Protein AF-A0A0F9YJC2-F1 (afdb_monomer)

Secondary structure (DSSP, 8-state):
---------------------HHHHHHHHHHHHHHHHHHHHHHHHHHHHHHHHGGGG---BTT-TTSEEEE-SSPPTTS--EEEE--STTEEEEETTEEEEESSTTPPPBS-GGGG---------------------------------------------------------------HHHHHHHHHHHHHHHHHHHHH-

Solvent-accessible surface area (backbone atoms only — not comparable to full-atom values): 13022 Å² total; per-residue (Å²): 135,88,84,81,81,82,76,80,77,80,81,77,83,77,82,78,85,66,91,70,58,65,70,58,54,52,54,52,51,52,52,54,53,50,54,52,49,52,54,53,52,54,52,57,57,50,59,66,51,49,62,65,56,63,53,68,75,38,77,64,31,81,72,35,96,87,41,37,32,28,15,46,80,75,46,43,101,85,48,42,49,42,76,46,68,31,72,42,54,44,43,71,49,72,37,93,90,46,65,32,20,8,53,35,59,75,37,65,67,31,73,57,59,73,66,23,60,62,74,69,75,72,78,72,78,74,77,78,78,78,79,80,77,83,82,83,82,86,91,80,91,78,91,77,93,77,92,75,83,88,76,84,71,81,76,72,79,75,71,75,66,76,72,72,74,72,71,73,67,64,65,73,70,74,76,71,61,66,50,70,68,56,55,50,53,54,51,53,52,52,51,54,52,53,52,53,52,63,74,72,107

Structure (mmCIF, N/CA/C/O backbone):
data_AF-A0A0F9YJC2-F1
#
_entry.id   AF-A0A0F9YJC2-F1
#
loop_
_atom_site.group_PDB
_atom_site.id
_atom_site.type_symbol
_atom_site.label_atom_id
_atom_site.label_alt_id
_atom_site.label_comp_id
_atom_site.label_asym_id
_atom_site.label_entity_id
_atom_site.label_seq_id
_atom_site.pdbx_PDB_ins_code
_atom_site.Cartn_x
_atom_site.Cartn_y
_atom_site.Cartn_z
_atom_site.occupancy
_atom_site.B_iso_or_equiv
_atom_site.auth_s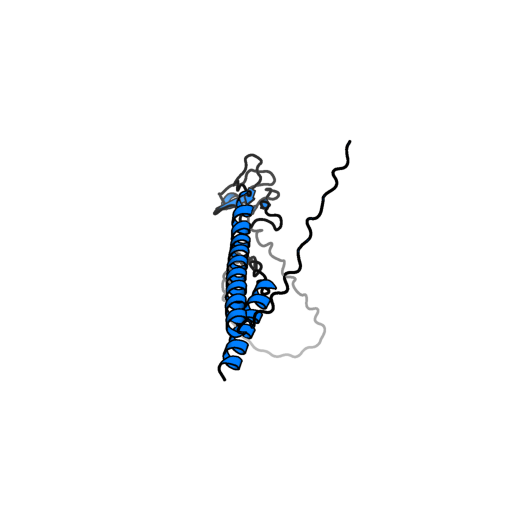eq_id
_atom_site.auth_comp_id
_atom_site.auth_asym_id
_atom_site.auth_atom_id
_atom_site.pdbx_PDB_model_num
ATOM 1 N N . MET A 1 1 ? 2.349 40.449 -38.407 1.00 47.16 1 MET A N 1
ATOM 2 C CA . MET A 1 1 ? 3.216 39.390 -37.856 1.00 47.16 1 MET A CA 1
ATOM 3 C C . MET A 1 1 ? 3.687 38.580 -39.053 1.00 47.16 1 MET A C 1
ATOM 5 O O . MET A 1 1 ? 2.818 38.094 -39.764 1.00 47.16 1 MET A O 1
ATOM 9 N N . PRO A 1 2 ? 4.987 38.616 -39.384 1.00 58.81 2 PRO A N 1
ATOM 10 C CA . PRO A 1 2 ? 5.524 38.065 -40.627 1.00 58.81 2 PRO A CA 1
ATOM 11 C C . PRO A 1 2 ? 5.587 36.533 -40.594 1.00 58.81 2 PRO A C 1
ATOM 13 O O . PRO A 1 2 ? 5.955 35.943 -39.582 1.00 58.81 2 PRO A O 1
ATOM 16 N N . GLU A 1 3 ? 5.196 35.924 -41.710 1.00 63.66 3 GLU A N 1
ATOM 17 C CA . GLU A 1 3 ? 5.198 34.487 -41.974 1.00 63.66 3 GLU A CA 1
ATOM 18 C C . GLU A 1 3 ? 6.605 34.063 -42.415 1.00 63.66 3 GLU A C 1
ATOM 20 O O . GLU A 1 3 ? 7.085 34.497 -43.462 1.00 63.66 3 GLU A O 1
ATOM 25 N N . GLU A 1 4 ? 7.292 33.252 -41.606 1.00 67.38 4 GLU A N 1
ATOM 26 C CA . GLU A 1 4 ? 8.588 32.688 -41.987 1.00 67.38 4 GLU A CA 1
ATOM 27 C C . GLU A 1 4 ? 8.401 31.383 -42.766 1.00 67.38 4 GLU A C 1
ATOM 29 O O . GLU A 1 4 ? 7.900 30.372 -42.272 1.00 67.38 4 GLU A O 1
ATOM 34 N N . GLU A 1 5 ? 8.814 31.444 -44.026 1.00 65.44 5 GLU A N 1
ATOM 35 C CA . GLU A 1 5 ? 8.796 30.379 -45.014 1.00 65.44 5 GLU A CA 1
ATOM 36 C C . GLU A 1 5 ? 9.873 29.333 -44.666 1.00 65.44 5 GLU A C 1
ATOM 38 O O . GLU A 1 5 ? 11.071 29.521 -44.898 1.00 65.44 5 GLU A O 1
ATOM 43 N N . VAL A 1 6 ? 9.461 28.210 -44.071 1.00 62.94 6 VAL A N 1
ATOM 44 C CA . VAL A 1 6 ? 10.364 27.095 -43.751 1.00 62.94 6 VAL A CA 1
ATOM 45 C C . VAL A 1 6 ? 10.772 26.396 -45.048 1.00 62.94 6 VAL A C 1
ATOM 47 O O . VAL A 1 6 ? 10.104 25.496 -45.557 1.00 62.94 6 VAL A O 1
AT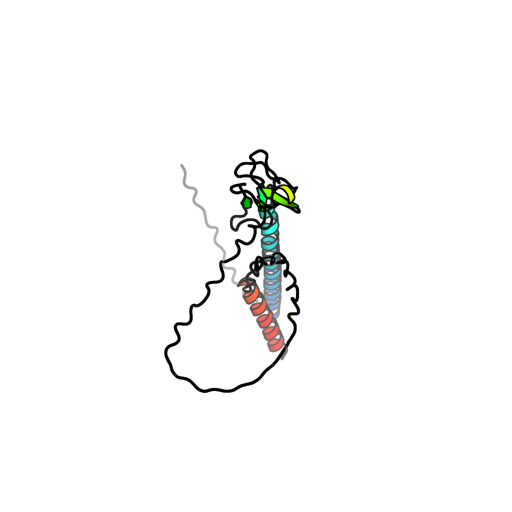OM 50 N N . LYS A 1 7 ? 11.907 26.828 -45.595 1.00 59.75 7 LYS A N 1
ATOM 51 C CA . LYS A 1 7 ? 12.578 26.227 -46.748 1.00 59.75 7 LYS A CA 1
ATOM 52 C C . LYS A 1 7 ? 13.067 24.821 -46.383 1.00 59.75 7 LYS A C 1
ATOM 54 O O . LYS A 1 7 ? 14.129 24.653 -45.785 1.00 59.75 7 LYS A O 1
ATOM 59 N N . ILE A 1 8 ? 12.291 23.801 -46.746 1.00 59.31 8 ILE A N 1
ATOM 60 C CA . ILE A 1 8 ? 12.670 22.392 -46.589 1.00 59.31 8 ILE A CA 1
ATOM 61 C C . ILE A 1 8 ? 13.831 22.114 -47.551 1.00 59.31 8 ILE A C 1
ATOM 63 O O . ILE A 1 8 ? 13.658 22.020 -48.766 1.00 59.31 8 ILE A O 1
ATOM 67 N N . VAL A 1 9 ? 15.041 22.042 -46.998 1.00 63.34 9 VAL A N 1
ATOM 68 C CA . VAL A 1 9 ? 16.264 21.701 -47.727 1.00 63.34 9 VAL A CA 1
ATOM 69 C C . VAL A 1 9 ? 16.105 20.299 -48.312 1.00 63.34 9 VAL A C 1
ATOM 71 O O . VAL A 1 9 ? 15.870 19.329 -47.594 1.00 63.34 9 VAL A O 1
ATOM 74 N N . GLY A 1 10 ? 16.197 20.218 -49.639 1.00 53.06 10 GLY A N 1
ATOM 75 C CA . GLY A 1 10 ? 16.053 18.988 -50.402 1.00 53.06 10 GLY A CA 1
ATOM 76 C C . GLY A 1 10 ? 17.033 17.910 -49.948 1.00 53.06 10 GLY A C 1
ATOM 77 O O . GLY A 1 10 ? 18.248 18.078 -50.025 1.00 53.06 10 GLY A O 1
ATOM 78 N N . LEU A 1 11 ? 16.481 16.777 -49.520 1.00 50.28 11 LEU A N 1
ATOM 79 C CA . LEU A 1 11 ? 17.204 15.522 -49.358 1.00 50.28 11 LEU A CA 1
ATOM 80 C C . LEU A 1 11 ? 17.577 14.997 -50.749 1.00 50.28 11 LEU A C 1
ATOM 82 O O . LEU A 1 11 ? 16.776 14.357 -51.434 1.00 50.28 11 LEU A O 1
ATOM 86 N N . SER A 1 12 ? 18.801 15.298 -51.176 1.00 52.81 12 SER A N 1
ATOM 87 C CA . SER A 1 12 ? 19.449 14.669 -52.323 1.00 52.81 12 SER A CA 1
ATOM 88 C C . SER A 1 12 ? 19.355 13.146 -52.190 1.00 52.81 12 SER A C 1
ATOM 90 O O . SER A 1 12 ? 19.912 12.553 -51.267 1.00 52.81 12 SER A O 1
ATOM 92 N N . LYS A 1 13 ? 18.633 12.500 -53.112 1.00 54.25 13 LYS A N 1
ATOM 93 C CA . LYS A 1 13 ? 18.611 11.039 -53.262 1.00 54.25 13 LYS A CA 1
ATOM 94 C C . LYS A 1 13 ? 19.981 10.576 -53.754 1.00 54.25 13 LYS A C 1
ATOM 96 O O . LYS A 1 13 ? 20.213 10.469 -54.957 1.00 54.25 13 LYS A O 1
ATOM 101 N N . GLU A 1 14 ? 20.890 10.305 -52.830 1.00 58.38 14 GLU A N 1
ATOM 102 C CA . GLU A 1 14 ? 22.153 9.653 -53.148 1.00 58.38 14 GLU A CA 1
ATOM 103 C C . GLU A 1 14 ? 21.875 8.183 -53.493 1.00 58.38 14 GLU A C 1
ATOM 105 O O . GLU A 1 14 ? 21.452 7.377 -52.662 1.00 58.38 14 GLU A O 1
ATOM 110 N N . LYS A 1 15 ? 22.036 7.839 -54.773 1.00 54.28 15 LYS A N 1
ATOM 111 C CA . LYS A 1 15 ? 21.866 6.477 -55.286 1.00 54.28 15 LYS A CA 1
ATOM 112 C C . LYS A 1 15 ? 23.096 5.653 -54.899 1.00 54.28 15 LYS A C 1
ATOM 114 O O . LYS A 1 15 ? 23.990 5.440 -55.713 1.00 54.28 15 LYS A O 1
ATOM 119 N N . VAL A 1 16 ? 23.140 5.197 -53.649 1.00 56.78 16 VAL A N 1
ATOM 120 C CA . VAL A 1 16 ? 24.188 4.301 -53.140 1.00 56.78 16 VAL A CA 1
ATOM 121 C C . VAL A 1 16 ? 23.997 2.911 -53.758 1.00 56.78 16 VAL A C 1
ATOM 123 O O . VAL A 1 16 ? 23.306 2.047 -53.228 1.00 56.78 16 VAL A O 1
ATOM 126 N N . GLY A 1 17 ? 24.604 2.698 -54.927 1.00 54.69 17 GLY A N 1
ATOM 127 C CA . GLY A 1 17 ? 24.715 1.406 -55.615 1.00 54.69 17 GLY A CA 1
ATOM 128 C C . GLY A 1 17 ? 25.864 0.547 -55.081 1.00 54.69 17 GLY A C 1
ATOM 129 O O . GLY A 1 17 ? 26.604 -0.050 -55.859 1.00 54.69 17 GLY A O 1
ATOM 130 N N . GLY A 1 18 ? 26.066 0.532 -53.763 1.00 68.88 18 GLY A N 1
ATOM 131 C CA . GLY A 1 18 ? 27.078 -0.296 -53.115 1.00 68.88 18 GLY A CA 1
ATOM 132 C C . GLY A 1 18 ? 26.545 -1.706 -52.899 1.00 68.88 18 GLY A C 1
ATOM 133 O O . GLY A 1 18 ? 25.482 -1.884 -52.307 1.00 68.88 18 GLY A O 1
ATOM 134 N N . LYS A 1 19 ? 27.284 -2.721 -53.356 1.00 75.94 19 LYS A N 1
ATOM 135 C CA . LYS A 1 19 ? 27.018 -4.139 -53.071 1.00 75.94 19 LYS A CA 1
ATOM 136 C C . LYS A 1 19 ? 27.269 -4.398 -51.580 1.00 75.94 19 LYS A C 1
ATOM 138 O O . LYS A 1 19 ? 28.328 -4.878 -51.189 1.00 75.94 19 LYS A O 1
ATOM 143 N N . VAL A 1 20 ? 26.325 -3.993 -50.735 1.00 76.12 20 VAL A N 1
ATOM 144 C CA . VAL A 1 20 ? 26.400 -4.174 -49.286 1.00 76.12 20 VAL A CA 1
ATOM 145 C C . VAL A 1 20 ? 26.331 -5.662 -48.974 1.00 76.12 20 VAL A C 1
ATOM 147 O O . VAL A 1 20 ? 25.372 -6.354 -49.315 1.00 76.12 20 VAL A O 1
ATOM 150 N N . ASN A 1 21 ? 27.389 -6.170 -48.346 1.00 80.94 21 ASN A N 1
ATOM 151 C CA . ASN A 1 21 ? 27.435 -7.550 -47.894 1.00 80.94 21 ASN A CA 1
ATOM 152 C C . ASN A 1 21 ? 26.328 -7.745 -46.858 1.00 80.94 21 ASN A C 1
ATOM 154 O O . ASN A 1 21 ? 26.382 -7.162 -45.778 1.00 80.94 21 ASN A O 1
ATOM 158 N N . PHE A 1 22 ? 25.339 -8.576 -47.175 1.00 81.75 22 PHE A N 1
ATOM 159 C CA . PHE A 1 22 ? 24.155 -8.821 -46.343 1.00 81.75 22 PHE A CA 1
ATOM 160 C C . PHE A 1 22 ? 24.502 -9.222 -44.893 1.00 81.75 22 PHE A C 1
ATOM 162 O O . PHE A 1 22 ? 23.786 -8.889 -43.955 1.00 81.75 22 PHE A O 1
ATOM 169 N N . LYS A 1 23 ? 25.682 -9.826 -44.689 1.00 83.62 23 LYS A N 1
ATOM 170 C CA . LYS A 1 23 ? 26.264 -10.124 -43.369 1.00 83.62 23 LYS A CA 1
ATOM 171 C C . LYS A 1 23 ? 26.473 -8.880 -42.493 1.00 83.62 23 LYS A C 1
ATOM 173 O O . LYS A 1 23 ? 26.234 -8.932 -41.293 1.00 83.62 23 LYS A O 1
ATOM 178 N N . ILE A 1 24 ? 26.895 -7.766 -43.090 1.00 86.31 24 ILE A N 1
ATOM 179 C CA . ILE A 1 24 ? 27.113 -6.496 -42.383 1.00 86.31 24 ILE A CA 1
ATOM 180 C C . ILE A 1 24 ? 25.766 -5.888 -41.980 1.00 86.31 24 ILE A C 1
ATOM 182 O O . ILE A 1 24 ? 25.632 -5.380 -40.871 1.00 86.31 24 ILE A O 1
ATOM 186 N N . ILE A 1 25 ? 24.748 -6.005 -42.838 1.00 84.75 25 ILE A N 1
ATOM 187 C CA . ILE A 1 25 ? 23.399 -5.496 -42.551 1.00 84.75 25 ILE A CA 1
ATOM 188 C C . ILE A 1 25 ? 22.808 -6.206 -41.327 1.00 84.75 25 ILE A C 1
ATOM 190 O O . ILE A 1 25 ? 22.323 -5.538 -40.418 1.00 84.75 25 ILE A O 1
ATOM 194 N N . PHE A 1 26 ? 22.907 -7.537 -41.249 1.00 84.50 26 PHE A N 1
ATOM 195 C CA . PHE A 1 26 ? 22.410 -8.274 -40.082 1.00 84.50 26 PHE A CA 1
ATOM 196 C C . PHE A 1 26 ? 23.144 -7.936 -38.788 1.00 84.50 26 PHE A C 1
ATOM 198 O O . PHE A 1 26 ? 22.501 -7.808 -37.748 1.00 84.50 26 PHE A O 1
ATOM 205 N N . ALA A 1 27 ? 24.466 -7.749 -38.845 1.00 87.19 27 ALA A N 1
ATOM 206 C CA . ALA A 1 27 ? 25.236 -7.347 -37.672 1.00 87.19 27 ALA A CA 1
ATOM 207 C C . ALA A 1 27 ? 24.775 -5.979 -37.137 1.00 87.19 27 ALA A C 1
ATOM 209 O O . ALA A 1 27 ? 24.582 -5.820 -35.933 1.00 87.19 27 ALA A O 1
ATOM 210 N N . ILE A 1 28 ? 24.524 -5.013 -38.030 1.00 87.31 28 ILE A N 1
ATOM 211 C CA . ILE A 1 28 ? 24.022 -3.684 -37.653 1.00 87.31 28 ILE A CA 1
ATOM 212 C C . ILE A 1 28 ? 22.614 -3.786 -37.051 1.00 87.31 28 ILE A C 1
ATOM 214 O O . ILE A 1 28 ? 22.363 -3.203 -35.997 1.00 87.31 28 ILE A O 1
ATOM 218 N N . ILE A 1 29 ? 21.714 -4.560 -37.667 1.00 88.69 29 ILE A N 1
ATOM 219 C CA . ILE A 1 29 ? 20.351 -4.764 -37.149 1.00 88.69 29 ILE A CA 1
ATOM 220 C C . ILE A 1 29 ? 20.390 -5.381 -35.743 1.00 88.69 29 ILE A C 1
ATOM 222 O O . ILE A 1 29 ? 19.691 -4.901 -34.852 1.00 88.69 29 ILE A O 1
ATOM 226 N N . GLY A 1 30 ? 21.237 -6.390 -35.515 1.00 90.56 30 GLY A N 1
ATOM 227 C CA . GLY A 1 30 ? 21.378 -7.035 -34.206 1.00 90.56 30 GLY A CA 1
ATOM 228 C C . GLY A 1 30 ? 21.810 -6.067 -33.101 1.00 90.56 30 GLY A C 1
ATOM 229 O O . GLY A 1 30 ? 21.237 -6.079 -32.013 1.00 90.56 30 GLY A O 1
ATOM 230 N N . ILE A 1 31 ? 22.763 -5.175 -33.394 1.00 90.00 31 ILE A N 1
ATOM 231 C CA . ILE A 1 31 ? 23.230 -4.162 -32.433 1.00 90.00 31 ILE A CA 1
ATOM 232 C C . ILE A 1 31 ? 22.117 -3.159 -32.103 1.00 90.00 31 ILE A C 1
ATOM 234 O O . ILE A 1 31 ? 21.927 -2.821 -30.935 1.00 90.00 31 ILE A O 1
ATOM 238 N N . VAL A 1 32 ? 21.353 -2.708 -33.104 1.00 89.19 32 VAL A N 1
ATOM 239 C CA . VAL A 1 32 ? 20.246 -1.760 -32.889 1.00 89.19 32 VAL A CA 1
ATOM 240 C C . VAL A 1 32 ? 19.148 -2.381 -32.019 1.00 89.19 32 VAL A C 1
ATOM 242 O O . VAL A 1 32 ? 18.678 -1.734 -31.085 1.00 89.19 32 VAL A O 1
ATOM 245 N N . VAL A 1 33 ? 18.778 -3.643 -32.264 1.00 89.50 33 VAL A N 1
ATOM 246 C CA . VAL A 1 33 ? 17.778 -4.355 -31.445 1.00 89.50 33 VAL A CA 1
ATOM 247 C C . VAL A 1 33 ? 18.264 -4.527 -30.003 1.00 89.50 33 VAL A C 1
ATOM 249 O O . VAL A 1 33 ? 17.495 -4.300 -29.070 1.00 89.50 33 VAL A O 1
ATOM 252 N N . LEU A 1 34 ? 19.543 -4.859 -29.806 1.00 89.75 34 LEU A N 1
ATOM 253 C CA . LEU A 1 34 ? 20.133 -4.991 -28.473 1.00 89.75 34 LEU A CA 1
ATOM 254 C C . LEU A 1 34 ? 20.132 -3.655 -27.712 1.00 89.75 34 LEU A C 1
ATOM 256 O O . LEU A 1 34 ? 19.744 -3.618 -26.545 1.00 89.75 34 LEU A O 1
ATOM 260 N N . ALA A 1 35 ? 20.492 -2.551 -28.372 1.00 90.81 35 ALA A N 1
ATOM 261 C CA . ALA A 1 35 ? 20.465 -1.221 -27.766 1.00 90.81 35 ALA A CA 1
ATOM 262 C C . ALA A 1 35 ? 19.041 -0.794 -27.363 1.00 90.81 35 ALA A C 1
ATOM 264 O O . ALA A 1 35 ? 18.837 -0.313 -26.247 1.00 90.81 35 ALA A O 1
ATOM 265 N N . LEU A 1 36 ? 18.046 -1.022 -28.229 1.00 88.88 36 LEU A N 1
ATOM 266 C CA . LEU A 1 36 ? 16.639 -0.738 -27.921 1.00 88.88 36 LEU A CA 1
ATOM 267 C C . LEU A 1 36 ? 16.118 -1.600 -26.761 1.00 88.88 36 LEU A C 1
ATOM 269 O O . LEU A 1 36 ? 15.398 -1.091 -25.903 1.00 88.88 36 LEU A O 1
ATOM 273 N N . GLY A 1 37 ? 16.528 -2.871 -26.695 1.00 91.75 37 GLY A N 1
ATOM 274 C CA . GLY A 1 37 ? 16.189 -3.771 -25.591 1.00 91.75 37 GLY A CA 1
ATOM 275 C C . GLY A 1 37 ? 16.708 -3.276 -24.238 1.00 91.75 37 GLY A C 1
ATOM 276 O O . GLY A 1 37 ? 15.964 -3.291 -23.258 1.00 91.75 37 GLY A O 1
ATOM 277 N N . ILE A 1 38 ? 17.946 -2.769 -24.185 1.00 92.06 38 ILE A N 1
ATOM 278 C CA . ILE A 1 38 ? 18.523 -2.202 -22.953 1.00 92.06 38 ILE A CA 1
ATOM 279 C C . ILE A 1 38 ? 17.743 -0.956 -22.509 1.00 92.06 38 ILE A C 1
ATOM 281 O O . ILE A 1 38 ? 17.389 -0.848 -21.336 1.00 92.06 38 ILE A O 1
ATOM 285 N N . VAL A 1 39 ? 17.433 -0.035 -23.429 1.00 90.69 39 VAL A N 1
ATOM 286 C CA . VAL A 1 39 ? 16.676 1.189 -23.102 1.00 90.69 39 VAL A CA 1
ATOM 287 C C . VAL A 1 39 ? 15.274 0.851 -22.584 1.00 90.69 39 VAL A C 1
ATOM 289 O O . VAL A 1 39 ? 14.867 1.385 -21.552 1.00 90.69 39 VAL A O 1
ATOM 292 N N . ALA A 1 40 ? 14.563 -0.074 -23.236 1.00 85.38 40 ALA A N 1
ATOM 293 C CA . ALA A 1 40 ? 13.249 -0.533 -22.783 1.00 85.38 40 ALA A CA 1
ATOM 294 C C . ALA A 1 40 ? 13.314 -1.201 -21.398 1.00 85.38 40 ALA A C 1
ATOM 296 O O . ALA A 1 40 ? 12.471 -0.927 -20.544 1.00 85.38 40 ALA A O 1
ATOM 297 N N . GLY A 1 41 ? 14.344 -2.018 -21.146 1.00 86.62 41 GLY A N 1
ATOM 298 C CA . GLY A 1 41 ? 14.578 -2.637 -19.841 1.00 86.62 41 GLY A CA 1
ATOM 299 C C . GLY A 1 41 ? 14.798 -1.612 -18.724 1.00 86.62 41 GLY A C 1
ATOM 300 O O . GLY A 1 41 ? 14.213 -1.741 -17.652 1.00 86.62 41 GLY A O 1
ATOM 301 N N . ILE A 1 42 ? 15.577 -0.555 -18.980 1.00 84.06 42 ILE A N 1
ATOM 302 C CA . ILE A 1 42 ? 15.814 0.517 -17.997 1.00 84.06 42 ILE A CA 1
ATOM 303 C C . ILE A 1 42 ? 14.520 1.288 -17.688 1.00 84.06 42 ILE A C 1
ATOM 305 O O . ILE A 1 42 ? 14.279 1.620 -16.528 1.00 84.06 42 ILE A O 1
ATOM 309 N N . ILE A 1 43 ? 13.679 1.560 -18.692 1.00 79.56 43 ILE A N 1
ATOM 310 C CA . ILE A 1 43 ? 12.396 2.260 -18.497 1.00 79.56 43 ILE A CA 1
ATOM 311 C C . ILE A 1 43 ? 11.449 1.428 -17.617 1.00 79.56 43 ILE A C 1
ATOM 313 O O . ILE A 1 43 ? 10.890 1.958 -16.660 1.00 79.56 43 ILE A O 1
ATOM 317 N N . LEU A 1 44 ? 11.358 0.118 -17.866 1.00 78.00 44 LEU A N 1
ATOM 318 C CA . LEU A 1 44 ? 10.546 -0.813 -17.071 1.00 78.00 44 LEU A CA 1
ATOM 319 C C . LEU A 1 44 ? 10.961 -0.864 -15.591 1.00 78.00 44 LEU A C 1
ATOM 321 O O . LEU A 1 44 ? 10.108 -0.917 -14.707 1.00 78.00 44 LEU A O 1
ATOM 325 N N . VAL A 1 45 ? 12.266 -0.820 -15.302 1.00 79.25 45 VAL A N 1
ATOM 326 C CA . VAL A 1 45 ? 12.763 -0.815 -13.913 1.00 79.25 45 VAL A CA 1
ATOM 327 C C . VAL A 1 45 ? 12.435 0.504 -13.202 1.00 79.25 45 VAL A C 1
ATOM 329 O O . VAL A 1 45 ? 12.148 0.495 -12.005 1.00 79.25 45 VAL A O 1
ATOM 332 N N . ARG A 1 46 ? 12.423 1.635 -13.920 1.00 69.75 46 ARG A N 1
ATOM 333 C CA . ARG A 1 46 ? 12.088 2.944 -13.333 1.00 69.75 46 ARG A CA 1
ATOM 334 C C . ARG A 1 46 ? 10.608 3.083 -12.979 1.00 69.75 46 ARG A C 1
ATOM 336 O O . ARG A 1 46 ? 10.302 3.709 -11.970 1.00 69.75 46 ARG A O 1
ATOM 343 N N . GLU A 1 47 ? 9.701 2.463 -13.733 1.00 66.25 47 GLU A N 1
ATOM 344 C CA . GLU A 1 47 ? 8.269 2.456 -13.386 1.00 66.25 47 GLU A CA 1
ATOM 345 C C . GLU A 1 47 ? 7.988 1.700 -12.078 1.00 66.25 47 GLU A C 1
ATOM 347 O O . GLU A 1 47 ? 7.180 2.150 -11.271 1.00 66.25 47 GLU A O 1
ATOM 352 N N . GLN A 1 48 ? 8.701 0.598 -11.817 1.00 58.75 48 GLN A N 1
ATOM 353 C CA . GLN A 1 48 ? 8.573 -0.155 -10.561 1.00 58.75 48 GLN A CA 1
ATOM 354 C C . GLN A 1 48 ? 9.069 0.632 -9.337 1.00 58.75 48 GLN A C 1
ATOM 356 O O . GLN A 1 48 ? 8.531 0.467 -8.244 1.00 58.75 48 GLN A O 1
ATOM 361 N N . GLN A 1 49 ? 10.071 1.500 -9.504 1.00 55.94 49 GLN A N 1
ATOM 362 C CA . GLN A 1 49 ? 10.610 2.309 -8.405 1.00 55.94 49 GLN A CA 1
ATOM 363 C C . GLN A 1 49 ? 9.751 3.545 -8.104 1.00 55.94 49 GLN A C 1
ATOM 365 O O . GLN A 1 49 ? 9.631 3.920 -6.941 1.00 55.94 49 GLN A O 1
ATOM 370 N N . ASN A 1 50 ? 9.075 4.113 -9.108 1.00 56.75 50 ASN A N 1
ATOM 371 C CA . ASN A 1 50 ? 8.224 5.294 -8.923 1.00 56.75 50 ASN A CA 1
ATOM 372 C C . ASN A 1 50 ? 6.982 5.010 -8.049 1.00 56.75 50 ASN A C 1
ATOM 374 O O . ASN A 1 50 ? 6.545 5.863 -7.288 1.00 56.75 50 ASN A O 1
ATOM 378 N N . ILE A 1 51 ? 6.467 3.774 -8.046 1.00 57.94 51 ILE A N 1
ATOM 379 C CA . ILE A 1 51 ? 5.363 3.374 -7.147 1.00 57.94 51 ILE A CA 1
ATOM 380 C C . ILE A 1 51 ? 5.804 3.398 -5.671 1.00 57.94 51 ILE A C 1
ATOM 382 O O . ILE A 1 51 ? 4.984 3.592 -4.776 1.00 57.94 51 ILE A O 1
ATOM 386 N N . SER A 1 52 ? 7.103 3.223 -5.401 1.00 56.00 52 SER A N 1
ATOM 387 C CA . SER A 1 52 ? 7.646 3.330 -4.041 1.00 56.00 52 SER A CA 1
ATOM 388 C C . SER A 1 52 ? 7.915 4.779 -3.615 1.00 56.00 52 SER A C 1
ATOM 390 O O . SER A 1 52 ? 7.914 5.047 -2.417 1.00 56.00 52 SER A O 1
ATOM 392 N N . GLU A 1 53 ? 8.102 5.709 -4.559 1.00 55.19 53 GLU A N 1
ATOM 393 C CA . GLU A 1 53 ? 8.287 7.145 -4.282 1.00 55.19 53 GLU A CA 1
ATOM 394 C C . GLU A 1 53 ? 6.949 7.902 -4.183 1.00 55.19 53 GLU A C 1
ATOM 396 O O . GLU A 1 53 ? 6.807 8.774 -3.331 1.00 55.19 53 GLU A O 1
ATOM 401 N N . ASP A 1 54 ? 5.915 7.518 -4.939 1.00 56.69 54 ASP A N 1
ATOM 402 C CA . ASP A 1 54 ? 4.572 8.112 -4.786 1.00 56.69 54 ASP A CA 1
ATOM 403 C C . ASP A 1 54 ? 3.862 7.676 -3.488 1.00 56.69 54 ASP A C 1
ATOM 405 O O . ASP A 1 54 ? 2.936 8.340 -3.024 1.00 56.69 54 ASP A O 1
ATOM 409 N N . ALA A 1 55 ? 4.332 6.614 -2.826 1.00 54.81 55 ALA A N 1
ATOM 410 C CA . ALA A 1 55 ? 3.896 6.275 -1.468 1.00 54.81 55 ALA A CA 1
ATOM 411 C C . ALA A 1 55 ? 4.431 7.258 -0.401 1.00 54.81 55 ALA A C 1
ATOM 413 O O . ALA A 1 55 ? 4.023 7.202 0.762 1.00 54.81 55 ALA A O 1
ATOM 414 N N . GLN A 1 56 ? 5.338 8.167 -0.772 1.00 57.97 56 GLN A N 1
ATOM 415 C CA . GLN A 1 56 ? 6.079 9.018 0.158 1.00 57.97 56 GLN A CA 1
ATOM 416 C C . GLN A 1 56 ? 5.330 10.303 0.565 1.00 57.97 56 GLN A C 1
ATOM 418 O O . GLN A 1 56 ? 5.825 11.056 1.403 1.00 57.97 56 GLN A O 1
ATOM 423 N N . THR A 1 57 ? 4.123 10.550 0.042 1.00 70.00 57 THR A N 1
ATOM 424 C CA . THR A 1 57 ? 3.244 11.648 0.502 1.00 70.00 57 THR A CA 1
ATOM 425 C C . THR A 1 57 ? 2.220 11.230 1.555 1.00 70.00 57 THR A C 1
ATOM 427 O O . THR A 1 57 ? 1.450 12.069 2.028 1.00 70.00 57 THR A O 1
ATOM 430 N N . CYS A 1 58 ? 2.217 9.966 1.985 1.00 82.50 58 CYS A N 1
ATOM 431 C CA . CYS A 1 58 ? 1.399 9.555 3.115 1.00 82.50 58 CYS A CA 1
ATOM 432 C C . CYS A 1 58 ? 2.095 9.941 4.429 1.00 82.50 58 CYS A C 1
ATOM 434 O O . CYS A 1 58 ? 3.015 9.266 4.889 1.00 82.50 58 CYS A O 1
ATOM 436 N N . ASN A 1 59 ? 1.679 11.064 5.020 1.00 87.69 59 ASN A N 1
ATOM 437 C CA . ASN A 1 59 ? 2.176 11.498 6.322 1.00 87.69 59 ASN A CA 1
ATOM 438 C C . ASN A 1 59 ? 1.435 10.731 7.425 1.00 87.69 59 ASN A C 1
ATOM 440 O O . ASN A 1 59 ? 0.316 11.088 7.798 1.00 87.69 59 ASN A O 1
ATOM 444 N N . GLU A 1 60 ? 2.046 9.647 7.894 1.00 90.31 60 GLU A N 1
ATOM 445 C CA . GLU A 1 60 ? 1.507 8.834 8.980 1.00 90.31 60 GLU A CA 1
ATOM 446 C C . GLU A 1 60 ? 1.471 9.641 10.284 1.00 90.31 60 GLU A C 1
ATOM 448 O O . GLU A 1 60 ? 2.475 10.221 10.703 1.00 90.31 60 GLU A O 1
ATOM 453 N N . GLU A 1 61 ? 0.311 9.674 10.939 1.00 94.00 61 GLU A N 1
ATOM 454 C CA . GLU A 1 61 ? 0.127 10.438 12.170 1.00 94.00 61 GLU A CA 1
ATOM 455 C C . GLU A 1 61 ? -0.745 9.639 13.154 1.00 94.00 61 GLU A C 1
ATOM 457 O O . GLU A 1 61 ? -1.931 9.379 12.923 1.00 94.00 61 GLU A O 1
ATOM 462 N N . CYS A 1 62 ? -0.109 9.183 14.243 1.00 93.69 62 CYS A N 1
ATOM 463 C CA . CYS A 1 62 ? -0.668 8.208 15.180 1.00 93.69 62 CYS A 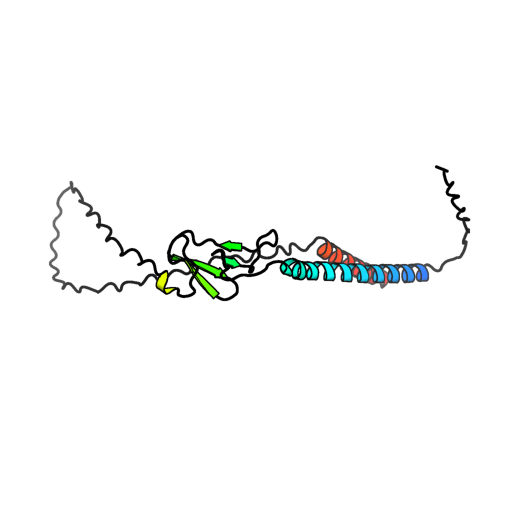CA 1
ATOM 464 C C . CYS A 1 62 ? -0.446 8.599 16.661 1.00 93.69 62 CYS A C 1
ATOM 466 O O . CYS A 1 62 ? 0.581 8.232 17.246 1.00 93.69 62 CYS A O 1
ATOM 468 N N . PRO A 1 63 ? -1.406 9.237 17.354 1.00 94.25 63 PRO A N 1
ATOM 469 C CA . PRO A 1 63 ? -2.619 9.883 16.851 1.00 94.25 63 PRO A CA 1
ATOM 470 C C . PRO A 1 63 ? -2.367 11.343 16.440 1.00 94.25 63 PRO A C 1
ATOM 472 O O . PRO A 1 63 ? -1.522 12.017 17.031 1.00 94.25 63 PRO A O 1
ATOM 475 N N . SER A 1 64 ? -3.136 11.846 15.476 1.00 93.12 64 SER A N 1
ATOM 476 C CA . SER A 1 64 ? -3.146 13.269 15.122 1.00 93.12 64 SER A CA 1
ATOM 477 C C . SER A 1 64 ? -3.791 14.129 16.214 1.00 93.12 64 SER A C 1
ATOM 479 O O . SER A 1 64 ? -4.620 13.668 17.005 1.00 93.12 64 SER A O 1
ATOM 481 N N . ALA A 1 65 ? -3.449 15.420 16.229 1.00 93.94 65 ALA A N 1
ATOM 482 C CA . ALA A 1 65 ? -4.028 16.397 17.158 1.00 93.94 65 ALA A CA 1
ATOM 483 C C . ALA A 1 65 ? -5.549 16.604 16.974 1.00 93.94 65 ALA A C 1
ATOM 485 O O . ALA A 1 65 ? -6.221 17.068 17.893 1.00 93.94 65 ALA A O 1
ATOM 486 N N . ASP A 1 66 ? -6.090 16.250 15.807 1.00 94.88 66 ASP A N 1
ATOM 487 C CA . ASP A 1 66 ? -7.521 16.279 15.477 1.00 94.88 66 ASP A CA 1
ATOM 488 C C . ASP A 1 66 ? -8.289 15.031 15.969 1.00 94.88 66 ASP A C 1
ATOM 490 O O . ASP A 1 66 ? -9.511 14.966 15.830 1.00 94.88 66 ASP A O 1
ATOM 494 N N . GLY A 1 67 ? -7.603 14.051 16.572 1.00 94.06 67 GLY A N 1
ATOM 495 C CA . GLY A 1 67 ? -8.210 12.811 17.064 1.00 94.06 67 GLY A CA 1
ATOM 496 C C . GLY A 1 67 ? -8.462 11.756 15.980 1.00 94.06 67 GLY A C 1
ATOM 497 O O . GLY A 1 67 ? -9.128 10.753 16.251 1.00 94.06 67 GLY A O 1
ATOM 498 N N . VAL A 1 68 ? -7.929 11.945 14.771 1.00 96.38 68 VAL A N 1
ATOM 499 C CA . VAL A 1 68 ? -7.985 10.965 13.679 1.00 96.38 68 VAL A CA 1
ATOM 500 C C . VAL A 1 68 ? -6.699 10.129 13.671 1.00 96.38 68 VAL A C 1
ATOM 502 O O . VAL A 1 68 ? -5.613 10.622 13.9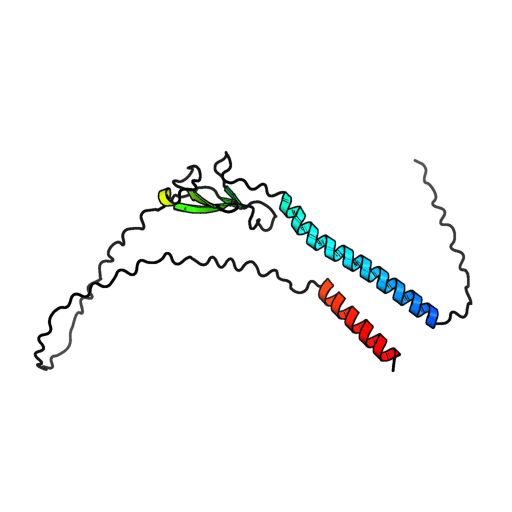69 1.00 96.38 68 VAL A O 1
ATOM 505 N N . LEU A 1 69 ? -6.805 8.834 13.365 1.00 96.38 69 LEU A N 1
ATOM 506 C CA . LEU A 1 69 ? -5.642 7.995 13.052 1.00 96.38 69 LEU A CA 1
ATOM 507 C C . LEU A 1 69 ? -5.448 7.965 11.543 1.00 96.38 69 LEU A C 1
ATOM 509 O O . LEU A 1 69 ? -6.366 7.552 10.834 1.00 96.38 69 LEU A O 1
ATOM 513 N N . ARG A 1 70 ? -4.267 8.363 11.065 1.00 95.19 70 ARG A N 1
ATOM 514 C CA . ARG A 1 70 ? -3.897 8.299 9.645 1.00 95.19 70 ARG A CA 1
ATOM 515 C C . ARG A 1 70 ? -2.883 7.186 9.436 1.00 95.19 70 ARG A C 1
ATOM 517 O O . ARG A 1 70 ? -1.692 7.386 9.655 1.00 95.19 70 ARG A O 1
ATOM 524 N N . ASN A 1 71 ? -3.364 6.012 9.032 1.00 93.75 71 ASN A N 1
ATOM 525 C CA . ASN A 1 71 ? -2.518 4.851 8.776 1.00 93.75 71 ASN A CA 1
ATOM 526 C C . ASN A 1 71 ? -2.111 4.785 7.299 1.00 93.75 71 ASN A C 1
ATOM 528 O O . ASN A 1 71 ? -2.962 4.789 6.410 1.00 93.75 71 ASN A O 1
ATOM 532 N N . CYS A 1 72 ? -0.812 4.673 7.041 1.00 90.44 72 CYS A N 1
ATOM 533 C CA . CYS A 1 72 ? -0.256 4.596 5.692 1.00 90.44 72 CYS A CA 1
ATOM 534 C C . CYS A 1 72 ? 0.030 3.163 5.231 1.00 90.44 72 CYS A C 1
ATOM 536 O O . CYS A 1 72 ? 0.570 2.972 4.143 1.00 90.44 72 CYS A O 1
ATOM 538 N N . HIS A 1 73 ? -0.308 2.148 6.036 1.00 86.56 73 HIS A N 1
ATOM 539 C CA . HIS A 1 73 ? 0.063 0.765 5.753 1.00 86.56 73 HIS A CA 1
ATOM 540 C C . HIS A 1 73 ? -1.118 -0.221 5.856 1.00 86.56 73 HIS A C 1
ATOM 542 O O . HIS A 1 73 ? -1.514 -0.580 6.969 1.00 86.56 73 HIS A O 1
ATOM 548 N N . PRO A 1 74 ? -1.649 -0.732 4.726 1.00 82.38 74 PRO A N 1
ATOM 549 C CA . PRO A 1 74 ? -1.433 -0.272 3.348 1.00 82.38 74 PRO A CA 1
ATOM 550 C C . PRO A 1 74 ? -2.151 1.066 3.072 1.00 82.38 74 PRO A C 1
ATOM 552 O O . PRO A 1 74 ? -3.196 1.327 3.674 1.00 82.38 74 PRO A O 1
ATOM 555 N N . PRO A 1 75 ? -1.640 1.907 2.154 1.00 81.00 75 PRO A N 1
ATOM 556 C CA . PRO A 1 75 ? -2.371 3.091 1.723 1.00 81.00 75 PRO A CA 1
ATOM 557 C C . PRO A 1 75 ? -3.629 2.676 0.949 1.00 81.00 75 PRO A C 1
ATOM 559 O O . PRO A 1 75 ? -3.742 1.557 0.436 1.00 81.00 75 PRO A O 1
ATOM 562 N N . ASN A 1 76 ? -4.587 3.592 0.839 1.00 83.50 76 ASN A N 1
ATOM 563 C CA . ASN A 1 76 ? -5.749 3.384 -0.016 1.00 83.50 76 ASN A CA 1
ATOM 564 C C . ASN A 1 76 ? -5.345 3.317 -1.500 1.00 83.50 76 ASN A C 1
ATOM 566 O O . ASN A 1 76 ? -4.257 3.725 -1.898 1.00 83.50 76 ASN A O 1
ATOM 570 N N . SER A 1 77 ? -6.256 2.833 -2.349 1.00 80.56 77 SER A N 1
ATOM 571 C CA . SER A 1 77 ? -6.042 2.714 -3.807 1.00 80.56 77 SER A CA 1
ATOM 572 C C . SER A 1 77 ? -5.672 4.026 -4.518 1.00 80.56 77 SER A C 1
ATOM 574 O O . SER A 1 77 ? -5.109 3.999 -5.607 1.00 80.56 77 SER A O 1
ATOM 576 N N . ASN A 1 78 ? -5.979 5.166 -3.904 1.00 80.25 78 ASN A N 1
ATOM 577 C CA . ASN A 1 78 ? -5.652 6.516 -4.358 1.00 80.25 78 ASN A CA 1
ATOM 578 C C . ASN A 1 78 ? -4.334 7.060 -3.762 1.00 80.25 78 ASN A C 1
ATOM 580 O O . ASN A 1 78 ? -4.048 8.241 -3.935 1.00 80.25 78 ASN A O 1
ATOM 584 N N . GLY A 1 79 ? -3.584 6.249 -3.010 1.00 81.75 79 GLY A N 1
ATOM 585 C CA . GLY A 1 79 ? -2.361 6.655 -2.312 1.00 81.75 79 GLY A CA 1
ATOM 586 C C . GLY A 1 79 ? -2.583 7.443 -1.015 1.00 81.75 79 GLY A C 1
ATOM 587 O O . GLY A 1 79 ? -1.610 7.824 -0.371 1.00 81.75 79 GLY A O 1
ATOM 588 N N . SER A 1 80 ? -3.831 7.692 -0.595 1.00 88.19 80 SER A N 1
ATOM 589 C CA . SER A 1 80 ? -4.101 8.438 0.640 1.00 88.19 80 SER A CA 1
ATOM 590 C C . SER A 1 80 ? -3.970 7.558 1.887 1.00 88.19 80 SER A C 1
ATOM 592 O O . SER A 1 80 ? -4.180 6.342 1.834 1.00 88.19 80 SER A O 1
ATOM 594 N N . ALA A 1 81 ? -3.701 8.188 3.036 1.00 91.88 81 ALA A N 1
ATOM 595 C CA . ALA A 1 81 ? -3.785 7.521 4.333 1.00 91.88 81 ALA A CA 1
ATOM 596 C C . ALA A 1 81 ? -5.202 6.976 4.574 1.00 91.88 81 ALA A C 1
ATOM 598 O O . ALA A 1 81 ? -6.199 7.574 4.153 1.00 91.88 81 ALA A O 1
ATOM 599 N N . GLN A 1 82 ? -5.290 5.847 5.270 1.00 92.50 82 GLN A N 1
ATOM 600 C CA . GLN A 1 82 ? -6.533 5.371 5.859 1.00 92.50 82 GLN A CA 1
ATOM 601 C C . GLN A 1 82 ? -6.833 6.186 7.110 1.00 92.50 82 GLN A C 1
ATOM 603 O O . GLN A 1 82 ? -6.095 6.125 8.092 1.00 92.50 82 GLN A O 1
ATOM 608 N N . GLU A 1 83 ? -7.928 6.938 7.071 1.00 94.75 83 GLU A N 1
ATOM 609 C CA . GLU A 1 83 ? -8.386 7.733 8.202 1.00 94.75 83 GLU A CA 1
ATOM 610 C C . GLU A 1 83 ? -9.365 6.920 9.051 1.00 94.75 83 GLU A C 1
ATOM 612 O O . GLU A 1 83 ? -10.397 6.452 8.569 1.00 94.75 83 GLU A O 1
ATOM 617 N N . SER A 1 84 ? -9.040 6.741 10.329 1.00 95.62 84 SER A N 1
ATOM 618 C CA . SER A 1 84 ? -9.903 6.081 11.306 1.00 95.62 84 SER A CA 1
ATOM 619 C C . SER A 1 84 ? -10.321 7.075 12.379 1.00 95.62 84 SER A C 1
ATOM 621 O O . SER A 1 84 ? -9.501 7.575 13.152 1.00 95.62 84 SER A O 1
ATOM 623 N N . VAL A 1 85 ? -11.623 7.349 12.438 1.00 96.50 85 VAL A N 1
ATOM 624 C CA . VAL A 1 85 ? -12.231 8.196 13.467 1.00 96.50 85 VAL A CA 1
ATOM 625 C C . VAL A 1 85 ? -12.783 7.310 14.580 1.00 96.50 85 VAL A C 1
ATOM 627 O O . VAL A 1 85 ? -13.441 6.300 14.324 1.00 96.50 85 VAL A O 1
ATOM 630 N N . CYS A 1 86 ? -12.530 7.701 15.827 1.00 96.75 86 CYS A N 1
ATOM 631 C CA . CYS A 1 86 ? -13.035 7.038 17.026 1.00 96.75 86 CYS A CA 1
ATOM 632 C C . CYS A 1 86 ? -14.558 7.254 17.153 1.00 96.75 86 CYS A C 1
ATOM 634 O O . CYS A 1 86 ? -15.024 8.155 17.843 1.00 96.75 86 CYS A O 1
ATOM 636 N N . SER A 1 87 ? -15.350 6.466 16.421 1.00 96.38 87 SER A N 1
ATOM 637 C CA . SER A 1 87 ? -16.813 6.612 16.323 1.00 96.38 87 SER A CA 1
ATOM 638 C C . SER A 1 87 ? -17.595 5.783 17.346 1.00 96.38 87 SER A C 1
ATOM 640 O O . SER A 1 87 ? -18.726 6.132 17.676 1.00 96.38 87 SER A O 1
ATOM 642 N N . SER A 1 88 ? -17.002 4.716 17.885 1.00 94.75 88 SER A N 1
ATOM 643 C CA . SER A 1 88 ? -17.621 3.826 18.874 1.00 94.75 88 SER A CA 1
ATOM 644 C C . SER A 1 88 ? -16.591 3.310 19.877 1.00 94.75 88 SER A C 1
ATOM 646 O O . SER A 1 88 ? -15.456 3.023 19.497 1.00 94.75 88 SER A O 1
ATOM 648 N N . SER A 1 89 ? -16.989 3.137 21.142 1.00 94.69 89 SER A N 1
ATOM 649 C CA . SER A 1 89 ? -16.123 2.518 22.153 1.00 94.69 89 SER A CA 1
ATOM 650 C C . SER A 1 89 ? -15.717 1.096 21.754 1.00 94.69 89 SER A C 1
ATOM 652 O O . SER A 1 89 ? -16.473 0.380 21.097 1.00 94.69 89 SER A O 1
ATOM 654 N N . GLY A 1 90 ? -14.509 0.691 22.145 1.00 93.31 90 GLY A N 1
ATOM 655 C CA . GLY A 1 90 ? -13.969 -0.640 21.859 1.00 93.31 90 GLY A CA 1
ATOM 656 C C . GLY A 1 90 ? -13.438 -0.818 20.433 1.00 93.31 90 GLY A C 1
ATOM 657 O O . GLY A 1 90 ? -12.976 -1.903 20.088 1.00 93.31 90 GLY A O 1
ATOM 658 N N . LEU A 1 91 ? -13.473 0.228 19.599 1.00 94.56 91 LEU A N 1
ATOM 659 C CA . LEU A 1 91 ? -12.935 0.168 18.242 1.00 94.56 91 LEU A CA 1
ATOM 660 C C . LEU A 1 91 ? -11.404 0.179 18.288 1.00 94.56 91 LEU A C 1
ATOM 662 O O . LEU A 1 91 ? -10.800 1.116 18.810 1.00 94.56 91 LEU A O 1
ATOM 666 N N . VAL A 1 92 ? -10.783 -0.863 17.737 1.00 95.38 92 VAL A N 1
ATOM 667 C CA . VAL A 1 92 ? -9.326 -1.011 17.646 1.00 95.38 92 VAL A CA 1
ATOM 668 C C . VAL A 1 92 ? -8.891 -0.721 16.213 1.00 95.38 92 VAL A C 1
ATOM 670 O O . VAL A 1 92 ? -9.451 -1.288 15.276 1.00 95.38 92 VAL A O 1
ATOM 673 N N . ALA A 1 93 ? -7.891 0.140 16.042 1.00 95.75 93 ALA A N 1
ATOM 674 C CA . ALA A 1 93 ? -7.296 0.455 14.748 1.00 95.75 93 ALA A CA 1
ATOM 675 C C . ALA A 1 93 ? -5.771 0.333 14.807 1.00 95.75 93 ALA A C 1
ATOM 677 O O . ALA A 1 93 ? -5.147 0.530 15.854 1.00 95.75 93 ALA A O 1
ATOM 678 N N . PHE A 1 94 ? -5.175 0.008 13.664 1.00 94.44 94 PHE A N 1
ATOM 679 C CA . PHE A 1 94 ? -3.732 -0.092 13.509 1.00 94.44 94 PHE A CA 1
ATOM 680 C C . PHE A 1 94 ? -3.198 1.167 12.835 1.00 94.44 94 PHE A C 1
ATOM 682 O O . PHE A 1 94 ? -3.786 1.650 11.870 1.00 94.44 94 PHE A O 1
ATOM 689 N N . CYS A 1 95 ? -2.099 1.702 13.353 1.00 95.00 95 CYS A N 1
ATOM 690 C CA . CYS A 1 95 ? -1.429 2.860 12.778 1.00 95.00 95 CYS A CA 1
ATOM 691 C C . CYS A 1 95 ? 0.075 2.717 13.019 1.00 95.00 95 CYS A C 1
ATOM 693 O O . CYS A 1 95 ? 0.520 2.558 14.166 1.00 95.00 95 CYS A O 1
ATOM 695 N N . GLY A 1 96 ? 0.836 2.662 11.927 1.00 90.06 96 GLY A N 1
ATOM 696 C CA . GLY A 1 96 ? 2.270 2.399 11.943 1.00 90.06 96 GLY A CA 1
ATOM 697 C C . GLY A 1 96 ? 2.627 0.992 12.393 1.00 90.06 96 GLY A C 1
ATOM 698 O O . GLY A 1 96 ? 2.646 0.050 11.609 1.00 90.06 96 GLY A O 1
ATOM 699 N N . SER A 1 97 ? 2.952 0.849 13.678 1.00 90.62 97 SER A N 1
ATOM 700 C CA . SER A 1 97 ? 3.362 -0.425 14.296 1.00 90.62 97 SER A CA 1
ATOM 701 C C . SER A 1 97 ? 2.622 -0.742 15.598 1.00 90.62 97 SER A C 1
ATOM 703 O O . SER A 1 97 ? 2.985 -1.681 16.312 1.00 90.62 97 SER A O 1
ATOM 705 N N . ARG A 1 98 ? 1.601 0.050 15.948 1.00 95.94 98 ARG A N 1
ATOM 706 C CA . ARG A 1 98 ? 0.896 -0.056 17.230 1.00 95.94 98 ARG A CA 1
ATOM 707 C C . ARG A 1 98 ? -0.607 -0.176 17.024 1.00 95.94 98 ARG A C 1
ATOM 709 O O . ARG A 1 98 ? -1.181 0.417 16.113 1.00 95.94 98 ARG A O 1
ATOM 716 N N . ASN A 1 99 ? -1.235 -0.927 17.926 1.00 96.56 99 ASN A N 1
ATOM 717 C CA . ASN A 1 99 ? -2.684 -0.962 18.055 1.00 96.56 99 ASN A CA 1
ATOM 718 C C . ASN A 1 99 ? -3.128 0.183 18.962 1.00 96.56 99 ASN A C 1
ATOM 720 O O . ASN A 1 99 ? -2.634 0.334 20.083 1.00 96.56 99 ASN A O 1
ATOM 724 N N . TYR A 1 100 ? -4.080 0.955 18.468 1.00 96.75 100 TYR A N 1
ATOM 725 C CA . TYR A 1 100 ? -4.761 2.001 19.203 1.00 96.75 100 TYR A CA 1
ATOM 726 C C . TYR A 1 100 ? -6.199 1.590 19.413 1.00 96.75 100 TYR A C 1
ATOM 728 O O . TYR A 1 100 ? -6.771 0.833 18.629 1.00 96.75 100 TYR A O 1
ATOM 736 N N . CYS A 1 101 ? -6.791 2.114 20.470 1.00 96.44 101 CYS A N 1
ATOM 737 C CA . CYS A 1 101 ? -8.167 1.855 20.767 1.00 96.44 101 CYS A CA 1
ATOM 738 C C . CYS A 1 101 ? -8.948 3.107 21.170 1.00 96.44 101 CYS A C 1
ATOM 740 O O . CYS A 1 101 ? -8.412 4.026 21.787 1.00 96.44 101 CYS A O 1
ATOM 742 N N . CYS A 1 102 ? -10.214 3.130 20.769 1.00 96.69 102 CYS A N 1
ATOM 743 C CA . CYS A 1 102 ? -11.197 4.165 21.020 1.00 96.69 102 CYS A CA 1
ATOM 744 C C . CYS A 1 102 ? -11.966 3.880 22.329 1.00 96.69 102 CYS A C 1
ATOM 746 O O . CYS A 1 102 ? -12.787 2.959 22.361 1.00 96.69 102 CYS A O 1
ATOM 748 N N . PRO A 1 103 ? -11.734 4.630 23.425 1.00 96.12 103 PRO A N 1
ATOM 749 C CA . PRO A 1 103 ? -12.383 4.346 24.708 1.00 96.12 103 PRO A CA 1
ATOM 750 C C . PRO A 1 103 ? -13.867 4.751 24.717 1.00 96.12 103 PRO A C 1
ATOM 752 O O . PRO A 1 103 ? -14.697 4.078 25.324 1.00 96.12 103 PRO A O 1
ATOM 755 N N . SER A 1 104 ? -14.227 5.821 24.009 1.00 95.44 104 SER A N 1
ATOM 756 C CA . SER A 1 104 ? -15.605 6.277 23.801 1.00 95.44 104 SER A CA 1
ATOM 757 C C . SER A 1 104 ? -15.707 7.085 22.509 1.00 95.44 104 SER A C 1
ATOM 759 O O . SER A 1 104 ? -14.705 7.600 22.028 1.00 95.44 104 SER A O 1
ATOM 761 N N . ALA A 1 105 ? -16.904 7.191 21.927 1.00 95.31 105 ALA A N 1
ATOM 762 C CA . ALA A 1 105 ? -17.111 7.945 20.690 1.00 95.31 105 ALA A CA 1
ATOM 763 C C . ALA A 1 105 ? -16.635 9.405 20.840 1.00 95.31 105 ALA A C 1
ATOM 765 O O . ALA A 1 105 ? -17.089 10.120 21.733 1.00 95.31 105 ALA A O 1
ATOM 766 N N . GLY A 1 106 ? -15.716 9.835 19.973 1.00 94.38 106 GLY A N 1
ATOM 767 C CA . GLY A 1 106 ? -15.104 11.167 19.975 1.00 94.38 106 GLY A CA 1
ATOM 768 C C . GLY A 1 106 ? -13.960 11.367 20.975 1.00 94.38 106 GLY A C 1
ATOM 769 O O . GLY A 1 106 ? -13.395 12.457 21.028 1.00 94.38 106 GLY A O 1
ATOM 770 N N . ALA A 1 107 ? -13.601 10.356 21.771 1.00 95.25 107 ALA A N 1
ATOM 771 C CA . ALA A 1 107 ? -12.449 10.440 22.662 1.00 95.25 107 ALA A CA 1
ATOM 772 C C . ALA A 1 107 ? -11.121 10.292 21.898 1.00 95.25 107 ALA A C 1
ATOM 774 O O . ALA A 1 107 ? -11.084 9.704 20.815 1.00 95.25 107 ALA A O 1
ATOM 775 N N . PRO A 1 108 ? -10.003 10.786 22.459 1.00 96.38 108 PRO A N 1
ATOM 776 C CA . PRO A 1 108 ? -8.694 10.542 21.876 1.00 96.38 108 PRO A CA 1
ATOM 777 C C . PRO A 1 108 ? -8.361 9.048 21.891 1.00 96.38 108 PRO A C 1
ATOM 779 O O . PRO A 1 108 ? -8.628 8.332 22.862 1.00 96.38 108 PRO A O 1
ATOM 782 N N . TRP A 1 109 ? -7.724 8.594 20.816 1.00 96.75 109 TRP A N 1
ATOM 783 C CA . TRP A 1 109 ? -7.184 7.246 20.718 1.00 96.75 109 TRP A CA 1
ATOM 784 C C . TRP A 1 109 ? -6.155 6.981 21.817 1.00 96.75 109 TRP A C 1
ATOM 786 O O . TRP A 1 109 ? -5.279 7.803 22.087 1.00 96.75 109 TRP A O 1
ATOM 796 N N . THR A 1 110 ? -6.232 5.803 22.429 1.00 96.31 110 THR A N 1
ATOM 797 C CA . THR A 1 110 ? -5.301 5.359 23.469 1.00 96.31 110 THR A CA 1
ATOM 798 C C . THR A 1 110 ? -4.588 4.084 23.045 1.00 96.31 110 THR A C 1
ATOM 800 O O . THR A 1 110 ? -5.156 3.226 22.381 1.00 96.31 110 THR A O 1
ATOM 803 N N . THR A 1 111 ? -3.332 3.926 23.443 1.00 96.56 111 THR A N 1
ATOM 804 C CA . THR A 1 111 ? -2.594 2.662 23.273 1.00 96.56 111 THR A CA 1
ATOM 805 C C . THR A 1 111 ? -2.939 1.644 24.360 1.00 96.56 111 THR A C 1
ATOM 807 O O . THR A 1 111 ? -2.541 0.482 24.276 1.00 96.56 111 THR A O 1
ATOM 810 N N . ASN A 1 112 ? -3.690 2.054 25.388 1.00 95.94 112 ASN A N 1
ATOM 811 C CA . ASN A 1 112 ? -4.128 1.153 26.438 1.00 95.94 112 ASN A CA 1
ATOM 812 C C . ASN A 1 112 ? -5.381 0.380 26.002 1.00 95.94 112 ASN A C 1
ATOM 814 O O . ASN A 1 112 ? -6.512 0.835 26.177 1.00 95.94 112 ASN A O 1
ATOM 818 N N . LEU A 1 113 ? -5.161 -0.827 25.482 1.00 94.38 113 LEU A N 1
ATOM 819 C CA . LEU A 1 113 ? -6.221 -1.725 25.020 1.00 94.38 113 LEU A CA 1
ATOM 820 C C . LEU A 1 113 ? -7.191 -2.155 26.137 1.00 94.38 113 LEU A C 1
ATOM 822 O O . LEU A 1 113 ? -8.307 -2.567 25.831 1.00 94.38 113 LEU A O 1
ATOM 826 N N . THR A 1 114 ? -6.828 -2.034 27.423 1.00 93.31 114 THR A N 1
ATOM 827 C CA . THR A 1 114 ? -7.742 -2.397 28.521 1.00 93.31 114 THR A CA 1
ATOM 828 C C . THR A 1 114 ? -8.864 -1.384 28.709 1.00 93.31 114 THR A C 1
ATOM 830 O O . THR A 1 114 ? -9.929 -1.761 29.180 1.00 93.31 114 THR A O 1
ATOM 833 N N . LEU A 1 115 ? -8.665 -0.119 28.315 1.00 90.56 115 LEU A N 1
ATOM 834 C CA . LEU A 1 115 ? -9.717 0.913 28.360 1.00 90.56 115 LEU A CA 1
ATOM 835 C C . LEU A 1 115 ? -10.833 0.662 27.340 1.00 90.56 115 LEU A C 1
ATOM 837 O O . LEU A 1 115 ? -11.893 1.272 27.405 1.00 90.56 115 LEU A O 1
ATOM 841 N N . CYS A 1 116 ? -10.571 -0.242 26.407 1.00 87.94 116 CYS A N 1
ATOM 842 C CA . CYS A 1 116 ? -11.463 -0.633 25.339 1.00 87.94 116 CYS A CA 1
ATOM 843 C C . CYS A 1 116 ? -11.980 -2.050 25.439 1.00 87.94 116 CYS A C 1
ATOM 845 O O . CYS A 1 116 ? -12.683 -2.498 24.534 1.00 87.94 116 CYS A O 1
ATOM 847 N N . ALA A 1 117 ? -11.613 -2.773 26.494 1.00 82.56 117 ALA A N 1
ATOM 848 C CA . ALA A 1 117 ? -12.295 -4.004 26.810 1.00 82.56 117 ALA A CA 1
ATOM 849 C C . ALA A 1 117 ? -13.736 -3.623 27.167 1.00 82.56 117 ALA A C 1
ATOM 851 O O . ALA A 1 117 ? -14.064 -3.391 28.328 1.00 82.56 117 ALA A O 1
ATOM 852 N N . THR A 1 118 ? -14.587 -3.490 26.146 1.00 69.94 118 THR A N 1
ATOM 853 C CA . THR A 1 118 ? -16.029 -3.542 26.309 1.00 69.94 118 THR A CA 1
ATOM 854 C C . THR A 1 118 ? -16.262 -4.821 27.078 1.00 69.94 118 THR A C 1
ATOM 856 O O . THR A 1 118 ? -15.794 -5.876 26.636 1.00 69.94 118 THR A O 1
ATOM 859 N N . GLU A 1 119 ? -16.877 -4.719 28.257 1.00 67.25 119 GLU A N 1
ATOM 860 C CA . GLU A 1 119 ? -17.242 -5.903 29.018 1.00 67.25 119 GLU A CA 1
ATOM 861 C C . GLU A 1 119 ? -17.943 -6.838 28.044 1.00 67.25 119 GLU A C 1
ATOM 863 O O . GLU A 1 119 ? -18.972 -6.479 27.464 1.00 67.25 119 GLU A O 1
ATOM 868 N N . ALA A 1 120 ? -17.290 -7.969 27.748 1.00 66.62 120 ALA A N 1
ATOM 869 C CA . ALA A 1 120 ? -17.843 -8.953 26.839 1.00 66.62 120 ALA A CA 1
ATOM 870 C C . ALA A 1 120 ? -19.257 -9.207 27.352 1.00 66.62 120 ALA A C 1
ATOM 872 O O . ALA A 1 120 ? -19.376 -9.466 28.555 1.00 66.62 120 ALA A O 1
ATOM 873 N N . PRO A 1 121 ? -20.304 -9.037 26.519 1.00 65.19 121 PRO A N 1
ATOM 874 C CA . PRO A 1 121 ? -21.671 -9.089 27.001 1.00 65.19 121 PRO A CA 1
ATOM 875 C C . PRO A 1 121 ? -21.799 -10.378 27.790 1.00 65.19 121 PRO A C 1
ATOM 877 O O . PRO A 1 121 ? -21.577 -11.459 27.236 1.00 65.19 121 PRO A O 1
ATOM 880 N N . THR A 1 122 ? -22.039 -10.247 29.098 1.00 72.50 122 THR A N 1
ATOM 881 C CA . THR A 1 122 ? -22.231 -11.400 29.969 1.00 72.50 122 THR A CA 1
ATOM 882 C C . THR A 1 122 ? -23.247 -12.271 29.253 1.00 72.50 122 THR A C 1
ATOM 884 O O . THR A 1 122 ? -24.309 -11.738 28.907 1.00 72.50 122 THR A O 1
ATOM 887 N N . PRO A 1 123 ? -22.913 -13.533 28.918 1.00 71.75 123 PRO A N 1
ATOM 888 C CA . PRO A 1 123 ? -23.784 -14.363 28.109 1.00 71.75 123 PRO A CA 1
ATOM 889 C C . PRO A 1 123 ? -25.143 -14.360 28.791 1.00 71.75 123 PRO A C 1
ATOM 891 O O . PRO A 1 123 ? -25.289 -14.858 29.904 1.00 71.75 123 PRO A O 1
ATOM 894 N N . THR A 1 124 ? -26.111 -13.694 28.161 1.00 76.25 124 THR A N 1
ATOM 895 C CA . THR A 1 124 ? -27.484 -13.716 28.639 1.00 76.25 124 THR A CA 1
ATOM 896 C C . THR A 1 124 ? -27.887 -15.161 28.480 1.00 76.25 124 THR A C 1
ATOM 898 O O . THR A 1 124 ? -27.915 -15.653 27.349 1.00 76.25 124 THR A O 1
ATOM 901 N N . GLU A 1 125 ? -28.073 -15.860 29.602 1.00 72.94 125 GLU A N 1
ATOM 902 C CA . GLU A 1 125 ? -28.484 -17.255 29.597 1.00 72.94 125 GLU A CA 1
ATOM 903 C C . GLU A 1 125 ? -29.694 -17.360 28.678 1.00 72.94 125 GLU A C 1
ATOM 905 O O . GLU A 1 125 ? -30.772 -16.830 28.955 1.00 72.94 125 GLU A O 1
ATOM 910 N N . THR A 1 126 ? -29.475 -17.955 27.506 1.00 72.50 126 THR A N 1
ATOM 911 C CA . THR A 1 126 ? -30.549 -18.196 26.559 1.00 72.50 126 THR A CA 1
ATOM 912 C C . THR A 1 126 ? -31.466 -19.164 27.272 1.00 72.50 126 THR A C 1
ATOM 914 O O . THR A 1 126 ? -31.076 -20.306 27.520 1.00 72.50 126 THR A O 1
ATOM 917 N N . ALA A 1 127 ? -32.645 -18.680 27.671 1.00 67.56 127 ALA A N 1
ATOM 918 C CA . ALA A 1 127 ? -33.659 -19.500 28.302 1.00 67.56 127 ALA A CA 1
ATOM 919 C C . ALA A 1 127 ? -33.863 -20.727 27.413 1.00 67.56 127 ALA A C 1
ATOM 921 O O . ALA A 1 127 ? -34.332 -20.621 26.278 1.00 67.56 127 ALA A O 1
ATOM 922 N N . THR A 1 128 ? -33.421 -21.882 27.909 1.00 71.06 128 THR A N 1
ATOM 923 C CA . THR A 1 128 ? -33.623 -23.159 27.240 1.00 71.06 128 THR A CA 1
ATOM 924 C C . THR A 1 128 ? -35.127 -23.319 27.101 1.00 71.06 128 THR A C 1
ATOM 926 O O . THR A 1 128 ? -35.835 -23.445 28.098 1.00 71.06 128 THR A O 1
ATOM 929 N N . ALA A 1 129 ? -35.629 -23.232 25.870 1.00 64.12 129 ALA A N 1
ATOM 930 C CA . ALA A 1 129 ? -37.026 -23.489 25.592 1.00 64.12 129 ALA A CA 1
ATOM 931 C C . ALA A 1 129 ? -37.295 -24.958 25.933 1.00 64.12 129 ALA A C 1
ATOM 933 O O . ALA A 1 129 ? -36.915 -25.860 25.187 1.00 64.12 129 ALA A O 1
ATOM 934 N N . THR A 1 130 ? -37.918 -25.195 27.088 1.00 65.44 130 THR A N 1
ATOM 935 C CA . THR A 1 130 ? -38.477 -26.493 27.452 1.00 65.44 130 THR A CA 1
ATOM 936 C C . THR A 1 130 ? -39.496 -26.864 26.383 1.00 65.44 130 THR A C 1
ATOM 938 O O . THR A 1 130 ? -40.586 -26.296 26.311 1.00 65.44 130 THR A O 1
ATOM 941 N N . THR A 1 131 ? -39.132 -27.801 25.515 1.00 59.88 131 THR A N 1
ATOM 942 C CA . THR A 1 131 ? -40.049 -28.421 24.568 1.00 59.88 131 THR A CA 1
ATOM 943 C C . THR A 1 131 ? -41.064 -29.242 25.358 1.00 59.88 131 THR A C 1
ATOM 945 O O . THR A 1 131 ? -40.814 -30.378 25.750 1.00 59.88 131 THR A O 1
ATOM 948 N N . THR A 1 132 ? -42.239 -28.664 25.608 1.00 63.34 132 THR A N 1
ATOM 949 C CA . THR A 1 132 ? -43.403 -29.413 26.088 1.00 63.34 132 THR A CA 1
ATOM 950 C C . THR A 1 132 ? -43.855 -30.356 24.974 1.00 63.34 132 THR A C 1
ATOM 952 O O . THR A 1 132 ? -44.623 -29.983 24.086 1.00 63.34 132 THR A O 1
ATOM 955 N N . SER A 1 133 ? -43.354 -31.591 24.997 1.00 59.41 133 SER A N 1
ATOM 956 C CA . SER A 1 133 ? -43.860 -32.678 24.166 1.00 59.41 133 SER A CA 1
ATOM 957 C C . SER A 1 133 ? -45.290 -33.002 24.602 1.00 59.41 133 SER A C 1
ATOM 959 O O . SER A 1 133 ? -45.507 -33.664 25.618 1.00 59.41 133 SER A O 1
ATOM 961 N N . THR A 1 134 ? -46.279 -32.532 23.843 1.00 56.47 134 THR A N 1
ATOM 962 C CA . THR A 1 134 ? -47.656 -33.020 23.974 1.00 56.47 134 THR A CA 1
ATOM 963 C C . THR A 1 134 ? -47.705 -34.413 23.357 1.00 56.47 134 THR A C 1
ATOM 965 O O . THR A 1 134 ? -47.830 -34.573 22.146 1.00 56.47 134 THR A O 1
ATOM 968 N N . GLY A 1 135 ? -47.522 -35.426 24.202 1.00 52.97 135 GLY A 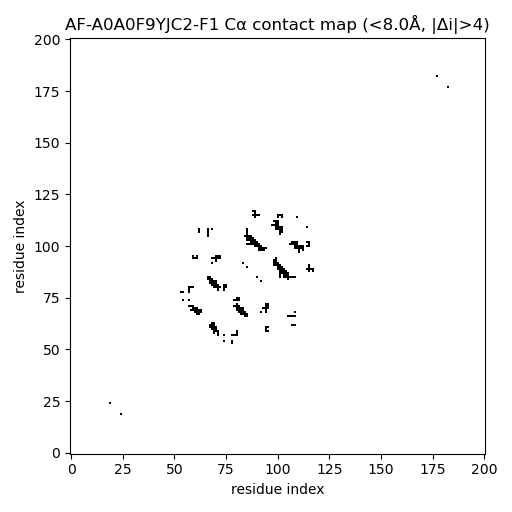N 1
ATOM 969 C CA . GLY A 1 135 ? -47.734 -36.820 23.849 1.00 52.97 135 GLY A CA 1
ATOM 970 C C . GLY A 1 135 ? -49.227 -37.123 23.761 1.00 52.97 135 GLY A C 1
ATOM 971 O O . GLY A 1 135 ? -49.956 -36.967 24.736 1.00 52.97 135 GLY A O 1
ATOM 972 N N . SER A 1 136 ? -49.668 -37.601 22.602 1.00 63.22 136 SER A N 1
ATOM 973 C CA . SER A 1 136 ? -50.885 -38.396 22.467 1.00 63.22 136 SER A CA 1
ATOM 974 C C . SER A 1 136 ? -50.517 -39.650 21.683 1.00 63.22 136 SER A C 1
ATOM 976 O O . SER A 1 136 ? -50.195 -39.562 20.500 1.00 63.22 136 SER A O 1
ATOM 978 N N . GLY A 1 137 ? -50.496 -40.805 22.360 1.00 51.44 137 GLY A N 1
ATOM 979 C CA . GLY A 1 137 ? -50.315 -42.097 21.696 1.00 51.44 137 GLY A CA 1
ATOM 980 C C . GLY A 1 137 ? -49.698 -43.219 22.536 1.00 51.44 137 GLY A C 1
ATOM 981 O O . GLY A 1 137 ? -48.507 -43.458 22.433 1.00 51.44 137 GLY A O 1
ATOM 982 N N . SER A 1 138 ? -50.573 -43.949 23.240 1.00 52.94 138 SER A N 1
ATOM 983 C CA . SER A 1 138 ? -50.586 -45.413 23.464 1.00 52.94 138 SER A CA 1
ATOM 984 C C . SER A 1 138 ? -49.479 -46.116 24.297 1.00 52.94 138 SER A C 1
ATOM 986 O O . SER A 1 138 ? -48.292 -45.885 24.086 1.00 52.94 138 SER A O 1
ATOM 988 N N . PRO A 1 139 ? -49.842 -47.036 25.224 1.00 59.47 139 PRO A N 1
ATOM 989 C CA . PRO A 1 139 ? -48.915 -47.643 26.179 1.00 59.47 139 PRO A CA 1
ATOM 990 C C . PRO A 1 139 ? -48.227 -48.903 25.631 1.00 59.47 139 PRO A C 1
ATOM 992 O O . PRO A 1 139 ? -48.858 -49.757 25.012 1.00 59.47 139 PRO A O 1
ATOM 995 N N . THR A 1 140 ? -46.946 -49.093 25.950 1.00 54.97 140 THR A N 1
ATOM 996 C CA . THR A 1 140 ? -46.334 -50.428 26.049 1.00 54.97 140 THR A CA 1
ATOM 997 C C . THR A 1 140 ? -45.277 -50.407 27.147 1.00 54.97 140 THR A C 1
ATOM 999 O O . THR A 1 140 ? -44.332 -49.623 27.123 1.00 54.97 140 THR A O 1
ATOM 1002 N N . SER A 1 141 ? -45.508 -51.248 28.147 1.00 55.00 141 SER A N 1
ATOM 1003 C CA . SER A 1 141 ? -44.717 -51.398 29.359 1.00 55.00 141 SER A CA 1
ATOM 1004 C C . SER A 1 141 ? -43.411 -52.137 29.083 1.00 55.00 141 SER A C 1
ATOM 1006 O O . SER A 1 141 ? -43.459 -53.288 28.656 1.00 55.00 141 SER A O 1
ATOM 1008 N N . THR A 1 142 ? -42.273 -51.546 29.455 1.00 42.78 142 THR A N 1
ATOM 1009 C CA . THR A 1 142 ? -41.069 -52.327 29.763 1.00 42.78 142 THR A CA 1
ATOM 1010 C C . THR A 1 142 ? -40.351 -51.732 30.965 1.00 42.78 142 THR A C 1
ATOM 1012 O O . THR A 1 142 ? -39.856 -50.608 30.950 1.00 42.78 142 THR A O 1
ATOM 1015 N N . THR A 1 143 ? -40.336 -52.526 32.028 1.00 59.03 143 THR A N 1
ATOM 1016 C CA . THR A 1 143 ? -39.598 -52.338 33.270 1.00 59.03 143 THR A CA 1
ATOM 1017 C C . THR A 1 143 ? -38.100 -52.493 33.028 1.00 59.03 143 THR A C 1
ATOM 1019 O O . THR A 1 143 ? -37.668 -53.546 32.568 1.00 59.03 143 THR A O 1
ATOM 1022 N N . SER A 1 144 ? -37.297 -51.515 33.445 1.00 43.31 144 SER A N 1
ATOM 1023 C CA . SER A 1 144 ? -35.907 -51.772 33.835 1.00 43.31 144 SER A CA 1
ATOM 1024 C C . SER A 1 144 ? -35.381 -50.683 34.766 1.00 43.31 144 SER A C 1
ATOM 1026 O O . SER A 1 144 ? -35.120 -49.549 34.373 1.00 43.31 144 SER A O 1
ATOM 1028 N N . THR A 1 145 ? -35.241 -51.093 36.021 1.00 60.97 145 THR A N 1
ATOM 1029 C CA . THR A 1 145 ? -34.491 -50.479 37.111 1.00 60.97 145 THR A CA 1
ATOM 1030 C C . THR A 1 145 ? -33.0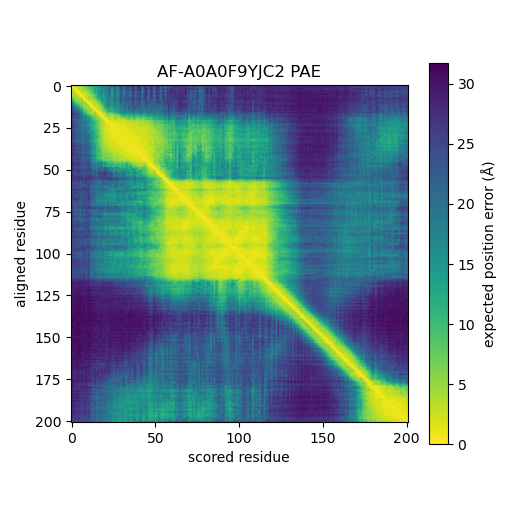42 -50.211 36.703 1.00 60.97 145 THR A C 1
ATOM 1032 O O . THR A 1 145 ? -32.349 -51.120 36.253 1.00 60.97 145 THR A O 1
ATOM 1035 N N . GLY A 1 146 ? -32.568 -48.987 36.927 1.00 46.47 146 GLY A N 1
ATOM 1036 C CA . GLY A 1 146 ? -31.172 -48.606 36.729 1.00 46.47 146 GLY A CA 1
ATOM 1037 C C . GLY A 1 146 ? -30.827 -47.373 37.553 1.00 46.47 146 GLY A C 1
ATOM 1038 O O . GLY A 1 146 ? -30.978 -46.248 37.097 1.00 46.47 146 GLY A O 1
ATOM 1039 N N . SER A 1 147 ? -30.404 -47.613 38.792 1.00 61.25 147 SER A N 1
ATOM 1040 C CA . SER A 1 147 ? -29.789 -46.627 39.682 1.00 61.25 147 SER A CA 1
ATOM 1041 C C . SER A 1 147 ? -28.438 -46.197 39.103 1.00 61.25 147 SER A C 1
ATOM 1043 O O . SER A 1 147 ? -27.604 -47.051 38.805 1.00 61.25 147 SER A O 1
ATOM 1045 N N . GLY A 1 148 ? -28.218 -44.893 38.930 1.00 46.53 148 GLY A N 1
ATOM 1046 C CA . GLY A 1 148 ? -26.989 -44.354 38.353 1.00 46.53 148 GLY A CA 1
ATOM 1047 C C . GLY A 1 148 ? -26.763 -42.909 38.773 1.00 46.53 148 GLY A C 1
ATOM 1048 O O . GLY A 1 148 ? -27.430 -42.000 38.298 1.00 46.53 148 GLY A O 1
ATOM 1049 N N . SER A 1 149 ? -25.836 -42.750 39.710 1.00 50.50 149 SER A N 1
ATOM 1050 C CA . SER A 1 149 ? -25.376 -41.523 40.357 1.00 50.50 149 SER A CA 1
ATOM 1051 C C . SER A 1 149 ? -25.127 -40.347 39.400 1.00 50.50 149 SER A C 1
ATOM 1053 O O . SER A 1 149 ? -24.451 -40.485 38.381 1.00 50.50 149 SER A O 1
ATOM 1055 N N . ALA A 1 150 ? -25.644 -39.172 39.769 1.00 47.06 150 ALA A N 1
ATOM 1056 C CA . ALA A 1 150 ? -25.386 -37.909 39.094 1.00 47.06 150 ALA A CA 1
ATOM 1057 C C . ALA A 1 150 ? -23.924 -37.479 39.310 1.00 47.06 150 ALA A C 1
ATOM 1059 O O . ALA A 1 150 ? -23.561 -36.975 40.371 1.00 47.06 150 ALA A O 1
ATOM 1060 N N . SER A 1 151 ? -23.088 -37.657 38.287 1.00 49.66 151 SER A N 1
ATOM 1061 C CA . SER A 1 151 ? -21.791 -36.988 38.195 1.00 49.66 151 SER A CA 1
ATOM 1062 C C . SER A 1 151 ? -21.976 -35.707 37.392 1.00 49.66 151 SER A C 1
ATOM 1064 O O . SER A 1 151 ? -22.085 -35.719 36.165 1.00 49.66 151 SER A O 1
ATOM 1066 N N . VAL A 1 152 ? -22.075 -34.590 38.108 1.00 49.19 152 VAL A N 1
ATOM 1067 C CA . VAL A 1 152 ? -22.086 -33.253 37.518 1.00 49.19 152 VAL A CA 1
ATOM 1068 C C . VAL A 1 152 ? -20.680 -33.009 36.975 1.00 49.19 152 VAL A C 1
ATOM 1070 O O . VAL A 1 152 ? -19.761 -32.684 37.722 1.00 49.19 152 VAL A O 1
ATOM 1073 N N . THR A 1 153 ? -20.484 -33.247 35.681 1.00 48.62 153 THR A N 1
ATOM 1074 C CA . THR A 1 153 ? -19.245 -32.866 34.999 1.00 48.62 153 THR A CA 1
ATOM 1075 C C . THR A 1 153 ? -19.298 -31.352 34.800 1.00 48.62 153 THR A C 1
ATOM 1077 O O . THR A 1 153 ? -20.191 -30.889 34.083 1.00 48.62 153 THR A O 1
ATOM 1080 N N . PRO A 1 154 ? -18.405 -30.550 35.414 1.00 52.84 154 PRO A N 1
ATOM 1081 C CA . PRO A 1 154 ? -18.291 -29.145 35.062 1.00 52.84 154 PRO A CA 1
ATOM 1082 C C . PRO A 1 154 ? -17.872 -29.100 33.596 1.00 52.84 154 PRO A C 1
ATOM 1084 O O . PRO A 1 154 ? -16.748 -29.452 33.239 1.00 52.84 154 PRO A O 1
ATOM 1087 N N . THR A 1 155 ? -18.817 -28.741 32.731 1.00 49.50 155 THR A N 1
AT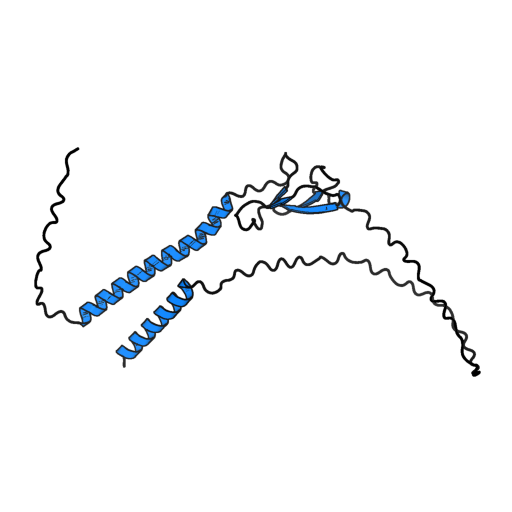OM 1088 C CA . THR A 1 155 ? -18.534 -28.524 31.317 1.00 49.50 155 THR A CA 1
ATOM 1089 C C . THR A 1 155 ? -17.673 -27.277 31.288 1.00 49.50 155 THR A C 1
ATOM 1091 O O . THR A 1 155 ? -18.161 -26.174 31.527 1.00 49.50 155 THR A O 1
ATOM 1094 N N . GLY A 1 156 ? -16.361 -27.484 31.152 1.00 43.97 156 GLY A N 1
ATOM 1095 C CA . GLY A 1 156 ? -15.385 -26.414 31.096 1.00 43.97 156 GLY A CA 1
ATOM 1096 C C . GLY A 1 156 ? -15.867 -25.391 30.086 1.00 43.97 156 GLY A C 1
ATOM 1097 O O . GLY A 1 156 ? -16.082 -25.725 28.922 1.00 43.97 156 GLY A O 1
ATOM 1098 N N . PHE A 1 157 ? -16.073 -24.162 30.556 1.00 45.97 157 PHE A N 1
ATOM 1099 C CA . PHE A 1 157 ? -16.253 -23.018 29.686 1.00 45.97 157 PHE A CA 1
ATOM 1100 C C . PHE A 1 157 ? -15.060 -23.014 28.734 1.00 45.97 157 PHE A C 1
ATOM 1102 O O . PHE A 1 157 ? -13.939 -22.667 29.118 1.00 45.97 157 PHE A O 1
ATOM 1109 N N . SER A 1 158 ? -15.289 -23.423 27.488 1.00 41.88 158 SER A N 1
ATOM 1110 C CA . SER A 1 158 ? -14.435 -23.021 26.390 1.00 41.88 158 SER A CA 1
ATOM 1111 C C . SER A 1 158 ? -14.545 -21.509 26.357 1.00 41.88 158 SER A C 1
ATOM 1113 O O . SER A 1 158 ? -15.490 -20.947 25.809 1.00 41.88 158 SER A O 1
ATOM 1115 N N . ARG A 1 159 ? -13.599 -20.848 27.035 1.00 48.22 159 ARG A N 1
ATOM 1116 C CA . ARG A 1 159 ? -13.262 -19.455 26.789 1.00 48.22 159 ARG A CA 1
ATOM 1117 C C . ARG A 1 159 ? -13.219 -19.356 25.278 1.00 48.22 159 ARG A C 1
ATOM 1119 O O . ARG A 1 159 ? -12.382 -20.016 24.662 1.00 48.22 159 ARG A O 1
ATOM 1126 N N . ALA A 1 160 ? -14.168 -18.628 24.698 1.00 40.03 160 ALA A N 1
ATOM 1127 C CA . ALA A 1 160 ? -14.070 -18.234 23.315 1.00 40.03 160 ALA A CA 1
ATOM 1128 C C . ALA A 1 160 ? -12.784 -17.414 23.256 1.00 40.03 160 ALA A C 1
ATOM 1130 O O . ALA A 1 160 ? -12.756 -16.235 23.604 1.00 40.03 160 ALA A O 1
ATOM 1131 N N . THR A 1 161 ? -11.677 -18.089 22.940 1.00 50.03 161 THR A N 1
ATOM 1132 C CA . THR A 1 161 ? -10.507 -17.459 22.360 1.00 50.03 161 THR A CA 1
ATOM 1133 C C . THR A 1 161 ? -11.109 -16.547 21.312 1.00 50.03 161 THR A C 1
ATOM 1135 O O . THR A 1 161 ? -11.881 -17.072 20.499 1.00 50.03 161 THR A O 1
ATOM 1138 N N . PRO A 1 162 ? -10.894 -15.217 21.382 1.00 45.06 162 PRO A N 1
ATOM 1139 C CA . PRO A 1 162 ? -11.334 -14.352 20.308 1.00 45.06 162 PRO A CA 1
ATOM 1140 C C . PRO A 1 162 ? -10.816 -15.043 19.064 1.00 45.06 162 PRO A C 1
ATOM 1142 O O . PRO A 1 162 ? -9.609 -15.255 18.925 1.00 45.06 162 PRO A O 1
ATOM 1145 N N . THR A 1 163 ? -11.747 -15.563 18.264 1.00 44.75 163 THR A N 1
ATOM 1146 C CA . THR A 1 163 ? -11.404 -16.052 16.948 1.00 44.75 163 THR A CA 1
ATOM 1147 C C . THR A 1 163 ? -10.868 -14.784 16.354 1.00 44.75 163 THR A C 1
ATOM 1149 O O . THR A 1 163 ? -11.633 -13.839 16.162 1.00 44.75 163 THR A O 1
ATOM 1152 N N . ALA A 1 164 ? -9.537 -14.692 16.262 1.00 41.44 164 ALA A N 1
ATOM 1153 C CA . ALA A 1 164 ? -8.912 -13.717 15.418 1.00 41.44 164 A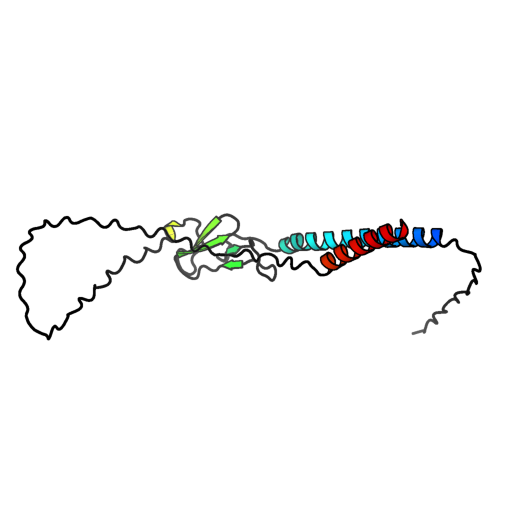LA A CA 1
ATOM 1154 C C . ALA A 1 164 ? -9.685 -13.927 14.133 1.00 41.44 164 ALA A C 1
ATOM 1156 O O . ALA A 1 164 ? -9.594 -14.997 13.525 1.00 41.44 164 ALA A O 1
ATOM 1157 N N . ILE A 1 165 ? -10.584 -12.987 13.833 1.00 43.16 165 ILE A N 1
ATOM 1158 C CA . ILE A 1 165 ? -11.082 -12.838 12.493 1.00 43.16 165 ILE A CA 1
ATOM 1159 C C . ILE A 1 165 ? -9.756 -12.623 11.806 1.00 43.16 165 ILE A C 1
ATOM 1161 O O . ILE A 1 165 ? -9.122 -11.578 11.976 1.00 43.16 165 ILE A O 1
ATOM 1165 N N . ALA A 1 166 ? -9.244 -13.700 11.209 1.00 40.81 166 ALA A N 1
ATOM 1166 C CA . ALA A 1 166 ? -8.283 -13.592 10.162 1.00 40.81 166 ALA A CA 1
ATOM 1167 C C . ALA A 1 166 ? -9.046 -12.685 9.220 1.00 40.81 166 ALA A C 1
ATOM 1169 O O . ALA A 1 166 ? -9.955 -13.106 8.507 1.00 40.81 166 ALA A O 1
ATOM 1170 N N . SER A 1 167 ? -8.779 -11.387 9.355 1.00 47.12 167 SER A N 1
ATOM 1171 C CA . SER A 1 167 ? -8.885 -10.484 8.255 1.00 47.12 167 SER A CA 1
ATOM 1172 C C . SER A 1 167 ? -7.943 -11.159 7.288 1.00 47.12 167 SER A C 1
ATOM 1174 O O . SER A 1 167 ? -6.734 -10.936 7.301 1.00 47.12 167 SER A O 1
ATOM 1176 N N . GLU A 1 168 ? -8.506 -12.060 6.489 1.00 38.47 168 GLU A N 1
ATOM 1177 C CA . GLU A 1 168 ? -8.081 -12.277 5.138 1.00 38.47 168 GLU A CA 1
ATOM 1178 C C . GLU A 1 168 ? -8.290 -10.919 4.457 1.00 38.47 168 GLU A C 1
ATOM 1180 O O . GLU A 1 168 ? -9.056 -10.750 3.518 1.00 38.47 168 GLU A O 1
ATOM 1185 N N . THR A 1 169 ? -7.492 -9.935 4.877 1.00 45.50 169 THR A N 1
ATOM 1186 C CA . THR A 1 169 ? -6.598 -9.265 3.971 1.00 45.50 169 THR A CA 1
ATOM 1187 C C . THR A 1 169 ? -5.855 -10.400 3.275 1.00 45.50 169 THR A C 1
ATOM 1189 O O . THR A 1 169 ? -4.716 -10.735 3.591 1.00 45.50 169 THR A O 1
ATOM 1192 N N . SER A 1 170 ? -6.556 -11.053 2.344 1.00 41.41 170 SER A N 1
ATOM 1193 C CA . SER A 1 170 ? -5.973 -11.516 1.114 1.00 41.41 170 SER A CA 1
ATOM 1194 C C . SER A 1 170 ? -5.261 -10.262 0.651 1.00 41.41 170 SER A C 1
ATOM 1196 O O . SER A 1 170 ? -5.897 -9.334 0.151 1.00 41.41 170 SER A O 1
ATOM 1198 N N . ALA A 1 171 ? -3.985 -10.135 1.050 1.00 46.34 171 ALA A N 1
ATOM 1199 C CA . ALA A 1 171 ? -3.096 -9.124 0.527 1.00 46.34 171 ALA A CA 1
ATOM 1200 C C . ALA A 1 171 ? -3.364 -9.239 -0.958 1.00 46.34 171 ALA A C 1
ATOM 1202 O O . ALA A 1 171 ? -3.189 -10.364 -1.442 1.00 46.34 171 ALA A O 1
ATOM 1203 N N . PRO A 1 172 ? -3.968 -8.215 -1.599 1.00 50.19 172 PRO A N 1
ATOM 1204 C CA . PRO A 1 172 ? -4.460 -8.346 -2.954 1.00 50.19 172 PRO A CA 1
ATOM 1205 C C . PRO A 1 172 ? -3.278 -8.909 -3.692 1.00 50.19 172 PRO A C 1
ATOM 1207 O O . PRO A 1 172 ? -2.243 -8.243 -3.748 1.00 50.19 172 PRO A O 1
ATOM 1210 N N . ILE A 1 173 ? -3.380 -10.192 -4.064 1.00 40.00 173 ILE A N 1
ATOM 1211 C CA . ILE A 1 173 ? -2.288 -10.903 -4.706 1.00 40.00 173 ILE A CA 1
ATOM 1212 C C . ILE A 1 173 ? -2.041 -9.963 -5.856 1.00 40.00 173 ILE A C 1
ATOM 1214 O O . ILE A 1 173 ? -3.009 -9.741 -6.602 1.00 40.00 173 ILE A O 1
ATOM 1218 N N . PRO A 1 174 ? -0.886 -9.264 -5.913 1.00 49.53 174 PRO A N 1
ATOM 1219 C CA . PRO A 1 174 ? -0.696 -8.312 -6.973 1.00 49.53 174 PRO A CA 1
ATOM 1220 C C . PRO A 1 174 ? -0.958 -9.166 -8.185 1.00 49.53 174 PRO A C 1
ATOM 1222 O O . PRO A 1 174 ? -0.361 -10.238 -8.328 1.00 49.53 174 PRO A O 1
ATOM 1225 N N . VAL A 1 175 ? -1.981 -8.789 -8.945 1.00 50.94 175 VAL A N 1
ATOM 1226 C CA . VAL A 1 175 ? -2.235 -9.374 -10.238 1.00 50.94 175 VAL A CA 1
ATOM 1227 C C . VAL A 1 175 ? -1.021 -8.949 -11.042 1.00 50.94 175 VAL A C 1
ATOM 1229 O O . VAL A 1 175 ? -1.064 -8.061 -11.878 1.00 50.94 175 VAL A O 1
ATOM 1232 N N . THR A 1 176 ? 0.081 -9.654 -10.819 1.00 52.97 176 THR A N 1
ATOM 1233 C CA . THR A 1 176 ? 1.106 -9.980 -11.779 1.00 52.97 176 THR A CA 1
ATOM 1234 C C . THR A 1 176 ? 0.452 -10.927 -12.783 1.00 52.97 176 THR A C 1
ATOM 1236 O O . THR A 1 176 ? 1.009 -11.949 -13.170 1.00 52.97 176 THR A O 1
ATOM 1239 N N . GLY A 1 177 ? -0.761 -10.582 -13.249 1.00 50.59 177 GLY A N 1
ATOM 1240 C CA . GLY A 1 177 ? -1.158 -10.892 -14.600 1.00 50.59 177 GLY A CA 1
ATOM 1241 C C . GLY A 1 177 ? -0.024 -10.311 -15.407 1.00 50.59 177 GLY A C 1
ATOM 1242 O O . GLY A 1 177 ? 0.152 -9.093 -15.402 1.00 50.59 177 GLY A O 1
ATOM 1243 N N . ALA A 1 178 ? 0.839 -11.210 -15.888 1.00 52.25 178 ALA A N 1
ATOM 1244 C CA . ALA A 1 178 ? 2.106 -10.880 -16.502 1.00 52.25 178 ALA A CA 1
ATOM 1245 C C . ALA A 1 178 ? 1.840 -9.700 -17.418 1.00 52.25 178 ALA A C 1
ATOM 1247 O O . ALA A 1 178 ? 1.072 -9.824 -18.376 1.00 52.25 178 ALA A O 1
ATOM 1248 N N . SER A 1 179 ? 2.347 -8.531 -17.019 1.00 60.16 179 SER A N 1
ATOM 1249 C CA . SER A 1 179 ? 2.031 -7.300 -17.717 1.00 60.16 179 SER A CA 1
ATOM 1250 C C . SER A 1 179 ? 2.355 -7.566 -19.184 1.00 60.16 179 SER A C 1
ATOM 1252 O O . SER A 1 179 ? 3.348 -8.234 -19.480 1.00 60.16 179 SER A O 1
ATOM 1254 N N . TRP A 1 180 ? 1.506 -7.119 -20.109 1.00 63.56 180 TRP A N 1
ATOM 1255 C CA . TRP A 1 180 ? 1.725 -7.291 -21.552 1.00 63.56 180 TRP A CA 1
ATOM 1256 C C . TRP A 1 180 ? 3.197 -7.109 -22.004 1.00 63.56 180 TRP A C 1
ATOM 1258 O O . TRP A 1 180 ? 3.649 -7.888 -22.846 1.00 63.56 180 TRP A O 1
ATOM 1268 N N . PRO A 1 181 ? 3.992 -6.189 -21.409 1.00 64.88 181 PRO A N 1
ATOM 1269 C CA . PRO A 1 181 ? 5.432 -6.082 -21.657 1.00 64.88 181 PRO A CA 1
ATOM 1270 C C . PRO A 1 181 ? 6.252 -7.344 -21.348 1.00 64.88 181 PRO A C 1
ATOM 1272 O O . PRO A 1 181 ? 7.174 -7.670 -22.089 1.00 64.88 181 PRO A O 1
ATOM 1275 N N . THR A 1 182 ? 5.921 -8.084 -20.291 1.00 69.31 182 THR A N 1
ATOM 1276 C CA . THR A 1 182 ? 6.616 -9.318 -19.885 1.00 69.31 182 THR A CA 1
ATOM 1277 C C . THR A 1 182 ? 6.340 -10.455 -20.866 1.00 69.31 182 THR A C 1
ATOM 1279 O O . THR A 1 182 ? 7.255 -11.174 -21.263 1.00 69.31 182 THR A O 1
ATOM 1282 N N . ILE A 1 183 ? 5.086 -10.585 -21.312 1.00 73.25 183 ILE A N 1
ATOM 1283 C CA . ILE A 1 183 ? 4.682 -11.587 -22.310 1.00 73.25 183 ILE A CA 1
ATOM 1284 C C . ILE A 1 183 ? 5.330 -11.278 -23.668 1.00 73.25 183 ILE A C 1
ATOM 1286 O O . ILE A 1 183 ? 5.854 -12.182 -24.320 1.00 73.25 183 ILE A O 1
ATOM 1290 N N . LEU A 1 184 ? 5.369 -10.002 -24.067 1.00 72.81 184 LEU A N 1
ATOM 1291 C CA . LEU A 1 184 ? 6.076 -9.562 -25.274 1.00 72.81 184 LEU A CA 1
ATOM 1292 C C . LEU A 1 184 ? 7.591 -9.781 -25.167 1.00 72.81 184 LEU A C 1
ATOM 1294 O O . LEU A 1 184 ? 8.194 -10.291 -26.109 1.00 72.81 184 LEU A O 1
ATOM 1298 N N . GLY A 1 185 ? 8.202 -9.461 -24.024 1.00 71.62 185 GLY A N 1
ATOM 1299 C CA . GLY A 1 185 ? 9.636 -9.648 -23.795 1.00 71.62 185 GLY A CA 1
ATOM 1300 C C . GLY A 1 185 ? 10.059 -11.116 -23.860 1.00 71.62 185 GLY A C 1
ATOM 1301 O O . GLY A 1 185 ? 11.015 -11.456 -24.561 1.00 71.62 185 GLY A O 1
ATOM 1302 N N . ALA A 1 186 ? 9.305 -12.004 -23.205 1.00 74.75 186 ALA A N 1
ATOM 1303 C CA . ALA A 1 186 ? 9.544 -13.444 -23.268 1.00 74.75 186 ALA A CA 1
ATOM 1304 C C . ALA A 1 186 ? 9.333 -13.998 -24.690 1.00 74.75 186 ALA A C 1
ATOM 1306 O O . ALA A 1 186 ? 10.147 -14.787 -25.175 1.00 74.75 186 ALA A O 1
ATOM 1307 N N . GLY A 1 187 ? 8.286 -13.541 -25.388 1.00 78.19 187 GLY A N 1
ATOM 1308 C CA . GLY A 1 187 ? 7.996 -13.948 -26.764 1.00 78.19 187 GLY A CA 1
ATOM 1309 C C . GLY A 1 187 ? 9.098 -13.557 -27.753 1.00 78.19 187 GLY A C 1
ATOM 1310 O O . GLY A 1 187 ? 9.550 -14.395 -28.534 1.00 78.19 187 GLY A O 1
ATOM 1311 N N . VAL A 1 188 ? 9.588 -12.314 -27.691 1.00 81.19 188 VAL A N 1
ATOM 1312 C CA . VAL A 1 188 ? 10.676 -11.842 -28.566 1.00 81.19 188 VAL A CA 1
ATOM 1313 C C . VAL A 1 188 ? 11.976 -12.597 -28.281 1.00 81.19 188 VAL A C 1
ATOM 1315 O O . VAL A 1 188 ? 12.652 -13.008 -29.225 1.00 81.19 188 VAL A O 1
ATOM 1318 N N . GLY A 1 189 ? 12.296 -12.861 -27.009 1.00 78.44 189 GLY A N 1
ATOM 1319 C CA . GLY A 1 189 ? 13.477 -13.646 -26.635 1.00 78.44 189 GLY A CA 1
ATOM 1320 C C . GLY A 1 189 ? 13.478 -15.049 -27.253 1.00 78.44 189 GLY A C 1
ATOM 1321 O O . GLY A 1 189 ? 14.476 -15.468 -27.840 1.00 78.44 189 GLY A O 1
ATOM 1322 N N . ILE A 1 190 ? 12.339 -15.745 -27.207 1.00 84.50 190 ILE A N 1
ATOM 1323 C CA . ILE A 1 190 ? 12.188 -17.082 -27.803 1.00 84.50 190 ILE A CA 1
ATOM 1324 C C . ILE A 1 190 ? 12.346 -17.030 -29.330 1.00 84.50 190 ILE A C 1
ATOM 1326 O O . ILE A 1 190 ? 13.039 -17.873 -29.903 1.00 84.50 190 ILE A O 1
ATOM 1330 N N . ILE A 1 191 ? 11.768 -16.026 -29.998 1.00 80.06 191 ILE A N 1
ATOM 1331 C CA . ILE A 1 191 ? 11.878 -15.875 -31.458 1.00 80.06 191 ILE A CA 1
ATOM 1332 C C . ILE A 1 191 ? 13.334 -15.639 -31.887 1.00 80.06 191 ILE A C 1
ATOM 1334 O O . ILE A 1 191 ? 13.774 -16.229 -32.876 1.00 80.06 191 ILE A O 1
ATOM 1338 N N . VAL A 1 192 ? 14.101 -14.835 -31.140 1.00 83.56 192 VAL A N 1
ATOM 1339 C CA . VAL A 1 192 ? 15.526 -14.573 -31.426 1.00 83.56 192 VAL A CA 1
ATOM 1340 C C . VAL A 1 192 ? 16.378 -15.837 -31.265 1.00 83.56 192 VAL A C 1
ATOM 1342 O O . VAL A 1 192 ? 17.257 -16.099 -32.091 1.00 83.56 192 VAL A O 1
ATOM 1345 N N . VAL A 1 193 ? 16.105 -16.660 -30.247 1.00 82.62 193 VAL A N 1
ATOM 1346 C CA . VAL A 1 193 ? 16.809 -17.939 -30.051 1.00 82.62 193 VAL A CA 1
ATOM 1347 C C . VAL A 1 193 ? 16.489 -18.916 -31.183 1.00 82.62 193 VAL A C 1
ATOM 1349 O O . VAL A 1 193 ? 17.405 -19.503 -31.757 1.00 82.62 193 VAL A O 1
ATOM 1352 N N . LEU A 1 194 ? 15.212 -19.051 -31.554 1.00 82.69 194 LEU A N 1
ATOM 1353 C CA . LEU A 1 194 ? 14.788 -19.951 -32.630 1.00 82.69 194 LEU A CA 1
ATOM 1354 C C . LEU A 1 194 ? 15.351 -19.535 -33.991 1.00 82.69 194 LEU A C 1
ATOM 1356 O O . LEU A 1 194 ? 15.832 -20.387 -34.733 1.00 82.69 194 LEU A O 1
ATOM 1360 N N . THR A 1 195 ? 15.347 -18.238 -34.311 1.00 82.12 195 THR A N 1
ATOM 1361 C CA . THR A 1 195 ? 15.959 -17.741 -35.555 1.00 82.12 195 THR A CA 1
ATOM 1362 C C . THR A 1 195 ? 17.469 -17.949 -35.564 1.00 82.12 195 THR A C 1
ATOM 1364 O O . THR A 1 195 ? 18.001 -18.403 -36.571 1.00 82.12 195 THR A O 1
ATOM 1367 N N . SER A 1 196 ? 18.159 -17.723 -34.444 1.00 82.50 196 SER A N 1
ATOM 1368 C CA . SER A 1 196 ? 19.599 -18.003 -34.342 1.00 82.50 196 SER A CA 1
ATOM 1369 C C . SER A 1 196 ? 19.918 -19.488 -34.545 1.00 82.50 196 SER A C 1
ATOM 1371 O O . SER A 1 196 ? 20.892 -19.813 -35.221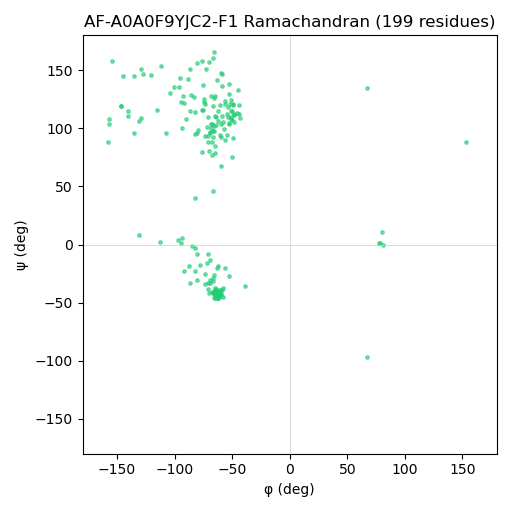 1.00 82.50 196 SER A O 1
ATOM 1373 N N . LEU A 1 197 ? 19.083 -20.390 -34.013 1.00 87.06 197 LEU A N 1
ATOM 1374 C CA . LEU A 1 197 ? 19.241 -21.835 -34.196 1.00 87.06 197 LEU A CA 1
ATOM 1375 C C . LEU A 1 197 ? 18.999 -22.256 -35.655 1.00 87.06 197 LEU A C 1
ATOM 1377 O O . LEU A 1 197 ? 19.742 -23.073 -36.187 1.00 87.06 197 LEU A O 1
ATOM 1381 N N . LEU A 1 198 ? 17.990 -21.669 -36.310 1.00 85.75 198 LEU A N 1
ATOM 1382 C CA . LEU A 1 198 ? 17.641 -21.969 -37.702 1.00 85.75 198 LEU A CA 1
ATOM 1383 C C . LEU A 1 198 ? 18.697 -21.477 -38.702 1.00 85.75 198 LEU A C 1
ATOM 1385 O O . LEU A 1 198 ? 18.848 -22.076 -39.756 1.00 85.75 198 LEU A O 1
ATOM 1389 N N . LEU A 1 199 ? 19.408 -20.386 -38.389 1.00 80.06 199 LEU A N 1
ATOM 1390 C CA . LEU A 1 199 ? 20.532 -19.897 -39.198 1.00 80.06 199 LEU A CA 1
ATOM 1391 C C . LEU A 1 199 ? 21.831 -20.691 -38.979 1.00 80.06 199 LEU A C 1
ATOM 1393 O O . LEU A 1 199 ? 22.759 -20.554 -39.776 1.00 80.06 199 LEU A O 1
ATOM 1397 N N . ALA A 1 200 ? 21.931 -21.443 -37.882 1.00 78.56 200 ALA A N 1
ATOM 1398 C CA . ALA A 1 200 ? 23.106 -22.248 -37.555 1.00 78.56 200 ALA A CA 1
ATOM 1399 C C . ALA A 1 200 ? 23.065 -23.663 -38.164 1.00 78.56 200 ALA A C 1
ATOM 1401 O O . ALA A 1 200 ? 24.111 -24.309 -38.240 1.00 78.56 200 ALA A O 1
ATOM 1402 N N . LEU A 1 201 ? 21.877 -24.130 -38.564 1.00 77.56 201 LEU A N 1
ATOM 1403 C CA . LEU A 1 201 ? 21.629 -25.379 -39.297 1.00 77.56 201 LEU A CA 1
ATOM 1404 C C . LEU A 1 201 ? 21.732 -25.152 -40.811 1.00 77.56 201 LEU A C 1
ATOM 1406 O O . LEU A 1 201 ? 22.257 -26.063 -41.489 1.00 77.56 201 LEU A O 1
#

Foldseek 3Di:
DDDDDPDDPDDPPDPPPDPDDVVVVVVVVVVVVVVVVVVVVVVVVVVVVVVVVLLVPADAPDDDPQQWGFAVVPAPPVSYTDTDALQAALDWDDHDHAIWGRLGGRDHIDSPNVSRPPPPPPPPPPPPPPPPPPDDDDDDDDDDDDDDDDDPDPPPPPPPPPPPPPPPPVVVPPPCVVPPVNVVVVVVVVVVVVVVVVVVD

Sequence (201 aa):
MPEEEVKIVGLSKEKVGGKVNFKIIFAIIGIVVLALGIVAGIILVREQQNISEDAQTCNEECPSADGVLRNCHPPNSNGSAQESVCSSSGLVAFCGSRNYCCPSAGAPWTTNLTLCATEAPTPTETATATTTSTGSGSPTSTTSTGSGSASVTPTGFSRATPTAIASETSAPIPVTGASWPTILGAGVGIIVVLTSLLLAL

Organism: NCBI:txid1618586

Mean predicted aligned error: 17.99 Å

pLDDT: mean 73.1, std 18.11, range [38.47, 96.75]

Radius of gyration: 37.91 Å; Cα contacts (8 Å, |Δi|>4): 152; chains: 1; bounding box: 78×92×96 Å